Protein AF-A0A7S0FRD2-F1 (afdb_monomer_lite)

pLDDT: mean 72.18, std 18.88, range [29.67, 96.94]

Secondary structure (DSSP, 8-state):
-HHHHHHHHHHHHHHHHHHHHHHHHHHH--SS--TTHHHHHHHHHHHHHHHHHHHHHHHHHHHHHHHTT--SS--------TT-TT-TTS----THHHHHHHHHHHHHHHHHHGGGGHHHIIIIIHHHHHHHHHHHHHHHHHHHHHHHHHTS-----S-S-HHHHHHHHHHSSSSSHHHHHHHHHHHHHHHHHHHHHHHSHHHHHHTGGGHHHHHHHHGGGGGS-SHHHHHHHHHHHHHHHH-HHHHHHHHHHHTT---------------------------------HHHHHHHHHHHHHHHHHHHHHHHHHH-

InterPro domains:
  IPR052587 TELO2-interacting protein 1 homolog [PTHR18460] (39-249)

Organism: NCBI:txid265543

Sequence (316 aa):
VERETCKCIPSALRLLSLAEEAQKISEEGEGDQAPGVVGNALLMSISDMWPSIHQRLKMISQQFRAKDNEPTIGPTILILSASQLHNRNTAPFSDKVFIAELFELIGCVCELSGDFMTSRFEHDVWPMFAELIGHEVMLRERQRKGHAAGNQKPNLPKNMSATRKAIASTVVRSHSTLSDDRNQMALLTMLACISRCLQSRVLGVGLLGLVSSIGTLVLPLLADDGKVGDAAEEVVKSLLALDSDALWRPLMTLGGGHVNPRPYKSMSIISRNGSDGCPLDTIVTEETDERVNRSLTRRALGLMHFAGSLIEQVIV

Radius of gyration: 24.63 Å; chains: 1; bounding box: 66×56×65 Å

Structure (mmCIF, N/CA/C/O backbone):
data_AF-A0A7S0FRD2-F1
#
_entry.id   AF-A0A7S0FRD2-F1
#
loop_
_atom_site.group_PDB
_atom_site.id
_atom_site.type_symbol
_atom_site.label_atom_id
_atom_site.label_alt_id
_atom_site.label_comp_id
_atom_site.label_asym_id
_atom_site.label_entity_id
_atom_site.label_seq_id
_atom_site.pdbx_PDB_ins_code
_atom_site.Cartn_x
_atom_site.Cartn_y
_atom_site.Cartn_z
_atom_site.occupancy
_atom_site.B_iso_or_equiv
_atom_site.auth_seq_id
_atom_site.auth_comp_id
_atom_site.auth_asym_id
_atom_site.auth_atom_id
_atom_site.pdbx_PDB_model_num
ATOM 1 N N . VAL A 1 1 ? 16.025 9.133 21.565 1.00 44.78 1 VAL A N 1
ATOM 2 C CA . VAL A 1 1 ? 14.862 9.115 20.648 1.00 44.78 1 VAL A CA 1
ATOM 3 C C . VAL A 1 1 ? 14.563 10.516 20.109 1.00 44.78 1 VAL A C 1
ATOM 5 O O . VAL A 1 1 ? 14.836 10.735 18.942 1.00 44.78 1 VAL A O 1
ATOM 8 N N . GLU A 1 2 ? 14.174 11.510 20.923 1.00 36.91 2 GLU A N 1
ATOM 9 C CA . GLU A 1 2 ? 13.807 12.871 20.445 1.00 36.91 2 GLU A CA 1
ATOM 10 C C . GLU A 1 2 ? 14.839 13.601 19.557 1.00 36.91 2 GLU A C 1
ATOM 12 O O . GLU A 1 2 ? 14.469 14.212 18.555 1.00 36.91 2 GLU A O 1
ATOM 17 N N . ARG A 1 3 ? 16.143 13.529 19.871 1.00 41.38 3 ARG A N 1
ATOM 18 C CA . ARG A 1 3 ? 17.195 14.184 19.059 1.00 41.38 3 ARG A CA 1
ATOM 19 C C . ARG A 1 3 ? 17.434 13.533 17.697 1.00 41.38 3 ARG A C 1
ATOM 21 O O . ARG A 1 3 ? 17.923 14.194 16.786 1.00 41.38 3 ARG A O 1
ATOM 28 N N . GLU A 1 4 ? 17.110 12.255 17.552 1.00 47.00 4 GLU A N 1
ATOM 29 C CA . GLU A 1 4 ? 17.195 11.556 16.267 1.00 47.00 4 GLU A CA 1
ATOM 30 C C . GLU A 1 4 ? 15.929 11.799 15.442 1.00 47.00 4 GLU A C 1
ATOM 32 O O . GLU A 1 4 ? 15.997 11.827 14.211 1.00 47.00 4 GLU A O 1
ATOM 37 N N . THR A 1 5 ? 14.798 12.093 16.106 1.00 47.38 5 THR A N 1
ATOM 38 C CA . THR A 1 5 ? 13.519 12.376 15.451 1.00 47.38 5 THR A CA 1
ATOM 39 C C . THR A 1 5 ? 13.600 13.593 14.513 1.00 47.38 5 THR A C 1
ATOM 41 O O . THR A 1 5 ? 13.145 13.537 13.368 1.00 47.38 5 THR A O 1
ATOM 44 N N . CYS A 1 6 ? 14.285 14.653 14.953 1.00 50.81 6 CYS A N 1
ATOM 45 C CA . CYS A 1 6 ? 14.493 15.876 14.173 1.00 50.81 6 CYS A CA 1
ATOM 46 C C . CYS A 1 6 ? 15.476 15.742 13.002 1.00 50.81 6 CYS A C 1
ATOM 48 O O . CYS A 1 6 ? 15.481 16.617 12.147 1.00 50.81 6 CYS A O 1
ATOM 50 N N . LYS A 1 7 ? 16.306 14.692 12.923 1.00 55.16 7 LYS A N 1
ATOM 51 C CA . LYS A 1 7 ? 17.289 14.563 11.828 1.00 55.16 7 LYS A CA 1
ATOM 52 C C . LYS A 1 7 ? 16.681 14.018 10.536 1.00 55.16 7 LYS A C 1
ATOM 54 O O . LYS A 1 7 ? 17.123 14.390 9.452 1.00 55.16 7 LYS A O 1
ATOM 59 N N . CYS A 1 8 ? 15.651 13.177 10.627 1.00 56.62 8 CYS A N 1
ATOM 60 C CA . CYS A 1 8 ? 15.042 12.597 9.428 1.00 56.62 8 CYS A CA 1
ATOM 61 C C . CYS A 1 8 ? 14.154 13.585 8.668 1.00 56.62 8 CYS A C 1
ATOM 63 O O . CYS A 1 8 ? 14.046 13.432 7.465 1.00 56.62 8 CYS A O 1
ATOM 65 N N . ILE A 1 9 ? 13.569 14.603 9.314 1.00 60.75 9 ILE A N 1
ATOM 66 C CA . ILE A 1 9 ? 12.702 15.575 8.618 1.00 60.75 9 ILE A CA 1
ATOM 67 C C . ILE A 1 9 ? 13.506 16.428 7.617 1.00 60.75 9 ILE A C 1
ATOM 69 O O . ILE A 1 9 ? 13.154 16.423 6.442 1.00 60.75 9 ILE A O 1
ATOM 73 N N . PRO A 1 10 ? 14.626 17.083 7.991 1.00 65.56 10 PRO A N 1
ATOM 74 C CA . PRO A 1 10 ? 15.475 17.782 7.025 1.00 65.56 10 PRO A CA 1
ATOM 75 C C . PRO A 1 10 ? 16.028 16.856 5.943 1.00 65.56 10 PRO A C 1
ATOM 77 O O . PRO A 1 10 ? 16.169 17.263 4.797 1.00 65.56 10 PRO A O 1
ATOM 80 N N . SER A 1 11 ? 16.326 15.605 6.298 1.00 65.44 11 SER A N 1
ATOM 81 C CA . SER A 1 11 ? 16.875 14.633 5.352 1.00 65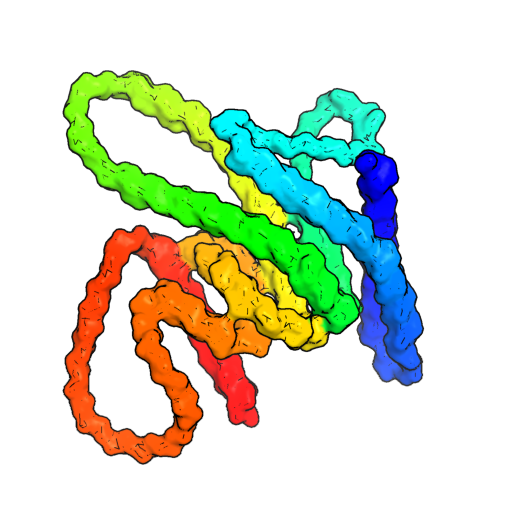.44 11 SER A CA 1
ATOM 82 C C . SER A 1 11 ? 15.809 14.151 4.352 1.00 65.44 11 SER A C 1
ATOM 84 O O . SER A 1 11 ? 16.091 14.045 3.165 1.00 65.44 11 SER A O 1
ATOM 86 N N . ALA A 1 12 ? 14.561 13.980 4.795 1.00 66.81 12 ALA A N 1
ATOM 87 C CA . ALA A 1 12 ? 13.403 13.695 3.949 1.00 66.81 12 ALA A CA 1
ATOM 88 C C . ALA A 1 12 ? 13.046 14.879 3.040 1.00 66.81 12 ALA A C 1
ATOM 90 O O . ALA A 1 12 ? 12.832 14.689 1.851 1.00 66.81 12 ALA A O 1
ATOM 91 N N . LEU A 1 13 ? 13.053 16.109 3.563 1.00 69.25 13 LEU A N 1
ATOM 92 C CA . LEU A 1 13 ? 12.863 17.315 2.750 1.00 69.25 13 LEU A CA 1
ATOM 93 C C . LEU A 1 13 ? 13.977 17.469 1.708 1.00 69.25 13 LEU A C 1
ATOM 95 O O . LEU A 1 13 ? 13.712 17.845 0.571 1.00 69.25 13 LEU A O 1
ATOM 99 N N . ARG A 1 14 ? 15.218 17.121 2.067 1.00 75.06 14 ARG A N 1
ATOM 100 C CA . ARG A 1 14 ? 16.336 17.079 1.122 1.00 75.06 14 ARG A CA 1
ATOM 101 C C . ARG A 1 14 ? 16.142 15.998 0.058 1.00 75.06 14 ARG A C 1
ATOM 103 O O . ARG A 1 14 ? 16.430 16.271 -1.099 1.00 75.06 14 ARG A O 1
ATOM 110 N N . LEU A 1 15 ? 15.635 14.814 0.416 1.00 72.75 15 LEU A N 1
ATOM 111 C CA . LEU A 1 15 ? 15.267 13.784 -0.564 1.00 72.75 15 LEU A CA 1
ATOM 112 C C . LEU A 1 15 ? 14.196 14.273 -1.523 1.00 72.75 15 LEU A C 1
ATOM 114 O O . LEU A 1 15 ? 14.364 14.101 -2.718 1.00 72.75 15 LEU A O 1
ATOM 118 N N . LEU A 1 16 ? 13.133 14.893 -1.013 1.00 70.25 16 LEU A N 1
ATOM 119 C CA . LEU A 1 16 ? 12.054 15.427 -1.842 1.00 70.25 16 LEU A CA 1
ATOM 120 C C . LEU A 1 16 ? 12.559 16.531 -2.778 1.00 70.25 16 LEU A C 1
ATOM 122 O O . LEU A 1 16 ? 12.202 16.544 -3.947 1.00 70.25 16 LEU A O 1
ATOM 126 N N . SER A 1 17 ? 13.452 17.401 -2.304 1.00 77.00 17 SER A N 1
ATOM 127 C CA . SER A 1 17 ? 14.084 18.415 -3.153 1.00 77.00 17 SER A CA 1
ATOM 128 C C . SER A 1 17 ? 14.968 17.792 -4.239 1.00 77.00 17 SER A C 1
ATOM 130 O O . SER A 1 17 ? 14.896 18.212 -5.388 1.00 77.00 17 SER A O 1
ATOM 132 N N . LEU A 1 18 ? 15.791 16.793 -3.895 1.00 75.19 18 LEU A N 1
ATOM 133 C CA . LEU A 1 18 ? 16.647 16.091 -4.862 1.00 75.19 18 LEU A CA 1
ATOM 134 C C . LEU A 1 18 ? 15.825 15.272 -5.863 1.00 75.19 18 LEU A C 1
ATOM 136 O O . LEU A 1 18 ? 16.201 15.158 -7.023 1.00 75.19 18 LEU A O 1
ATOM 140 N N . ALA A 1 19 ? 14.710 14.707 -5.409 1.00 69.62 19 ALA A N 1
ATOM 141 C CA . ALA A 1 19 ? 13.749 13.992 -6.227 1.00 69.62 19 ALA A CA 1
ATOM 142 C C . ALA A 1 19 ? 13.094 14.897 -7.265 1.00 69.62 19 ALA A C 1
ATOM 144 O O . ALA A 1 19 ? 13.058 14.556 -8.442 1.00 69.62 19 ALA A O 1
ATOM 145 N N . GLU A 1 20 ? 12.602 16.055 -6.824 1.00 75.19 20 GLU A N 1
ATOM 146 C CA . GLU A 1 20 ? 11.969 17.043 -7.692 1.00 75.19 20 GLU A CA 1
ATOM 147 C C . GLU A 1 20 ? 12.963 17.566 -8.738 1.00 75.19 20 GLU A C 1
ATOM 149 O O . GLU A 1 20 ? 12.620 17.740 -9.904 1.00 75.19 20 GLU A O 1
ATOM 154 N N . GLU A 1 21 ? 14.220 17.768 -8.341 1.00 79.44 21 GLU A N 1
ATOM 155 C CA . GLU A 1 21 ? 15.288 18.177 -9.252 1.00 79.44 21 GLU A CA 1
ATOM 156 C C . GLU A 1 21 ? 15.653 17.067 -10.250 1.00 79.44 21 GLU A C 1
ATOM 158 O O . GLU A 1 21 ? 15.763 17.331 -11.446 1.00 79.44 21 GLU A O 1
ATOM 163 N N . ALA A 1 22 ? 15.751 15.811 -9.800 1.00 72.62 22 ALA A N 1
ATOM 164 C CA . ALA A 1 22 ? 15.970 14.663 -10.680 1.00 72.62 22 ALA A CA 1
ATOM 165 C C . ALA A 1 22 ? 14.821 14.472 -11.685 1.00 72.62 22 ALA A C 1
ATOM 167 O O . ALA A 1 22 ? 15.071 14.174 -12.853 1.00 72.62 22 ALA A O 1
ATOM 168 N N . GLN A 1 23 ? 13.575 14.687 -11.252 1.00 71.81 23 GLN A N 1
ATOM 169 C CA . GLN A 1 23 ? 12.402 14.610 -12.117 1.00 71.81 23 GLN A CA 1
ATOM 170 C C . GLN A 1 23 ? 12.420 15.707 -13.189 1.00 71.81 23 GLN A C 1
ATOM 172 O O . GLN A 1 23 ? 12.253 15.397 -14.365 1.00 71.81 23 GLN A O 1
ATOM 177 N N . LYS A 1 24 ? 12.708 16.963 -12.818 1.00 80.62 24 LYS A N 1
ATOM 178 C CA . LYS A 1 24 ? 12.834 18.073 -13.783 1.00 80.62 24 LYS A CA 1
ATOM 179 C C . LYS A 1 24 ? 13.894 17.790 -14.844 1.00 80.62 24 LYS A C 1
ATOM 181 O O . LYS A 1 24 ? 13.649 17.987 -16.028 1.00 80.62 24 LYS A O 1
ATOM 186 N N . ILE A 1 25 ? 15.045 17.255 -14.434 1.00 76.69 25 ILE A N 1
ATOM 187 C CA . ILE A 1 25 ? 16.125 16.886 -15.360 1.00 76.69 25 ILE A CA 1
ATOM 188 C C . ILE A 1 25 ? 15.685 15.763 -16.312 1.00 76.69 25 ILE A C 1
ATOM 190 O O . ILE A 1 25 ? 16.044 15.787 -17.488 1.00 76.69 25 ILE A O 1
ATOM 194 N N . SER A 1 26 ? 14.889 14.803 -15.830 1.00 72.56 26 SER A N 1
ATOM 195 C CA . SER A 1 26 ? 14.336 13.734 -16.669 1.00 72.56 26 SER A CA 1
ATOM 196 C C . SER A 1 26 ? 13.308 14.237 -17.689 1.00 72.56 26 SER A C 1
ATOM 198 O O . SER A 1 26 ? 13.184 13.627 -18.747 1.00 72.56 26 SER A O 1
ATOM 200 N N . GLU A 1 27 ? 12.559 15.297 -17.380 1.00 79.25 27 GLU A N 1
ATOM 201 C CA . GLU A 1 27 ? 11.537 15.869 -18.270 1.00 79.25 27 GLU A CA 1
ATOM 202 C C . GLU A 1 27 ? 12.135 16.845 -19.300 1.00 79.25 27 GLU A C 1
ATOM 204 O O . GLU A 1 27 ? 11.670 16.907 -20.436 1.00 79.25 27 GLU A O 1
ATOM 209 N N . GLU A 1 28 ? 13.187 17.585 -18.935 1.00 80.38 28 GLU A N 1
ATOM 210 C CA . GLU A 1 28 ? 13.830 18.585 -19.805 1.00 80.38 28 GLU A CA 1
ATOM 211 C C . GLU A 1 28 ? 14.944 18.002 -20.700 1.00 80.38 28 GLU A C 1
ATOM 213 O O . GLU A 1 28 ? 15.384 18.643 -21.657 1.00 80.38 28 GLU A O 1
ATOM 218 N N . GLY A 1 29 ? 15.421 16.791 -20.401 1.00 59.44 29 GLY A N 1
ATOM 219 C CA . GLY A 1 29 ? 16.633 16.212 -20.977 1.00 59.44 29 GLY A CA 1
ATOM 220 C C . GLY A 1 29 ? 16.411 15.115 -22.018 1.00 59.44 29 GLY A C 1
ATOM 221 O O . GLY A 1 29 ? 16.881 14.001 -21.820 1.00 59.44 29 GLY A O 1
ATOM 222 N N . GLU A 1 30 ? 15.811 15.420 -23.171 1.00 58.06 30 GLU A N 1
ATOM 223 C CA . GLU A 1 30 ? 15.878 14.543 -24.364 1.00 58.06 30 GLU A CA 1
ATOM 224 C C . GLU A 1 30 ? 17.179 14.766 -25.180 1.00 58.06 30 GLU A C 1
ATOM 226 O O . GLU A 1 30 ? 17.262 14.466 -26.369 1.00 58.06 30 GLU A O 1
ATOM 231 N N . GLY A 1 31 ? 18.213 15.343 -24.553 1.00 62.94 31 GLY A N 1
ATOM 232 C CA . GLY A 1 31 ? 19.476 15.703 -25.195 1.00 62.94 31 GLY A CA 1
ATOM 233 C C . GLY A 1 31 ? 20.682 15.087 -24.498 1.00 62.94 31 GLY A C 1
ATOM 234 O O . GLY A 1 31 ? 21.143 15.661 -23.521 1.00 62.94 31 GLY A O 1
ATOM 235 N N . ASP A 1 32 ? 21.165 13.953 -25.025 1.00 68.19 32 ASP A N 1
ATOM 236 C CA . ASP A 1 32 ? 22.499 13.298 -24.969 1.00 68.19 32 ASP A CA 1
ATOM 237 C C . ASP A 1 32 ? 23.384 13.363 -23.693 1.00 68.19 32 ASP A C 1
ATOM 239 O O . ASP A 1 32 ? 24.501 12.839 -23.678 1.00 68.19 32 ASP A O 1
ATOM 243 N N . GLN A 1 33 ? 22.937 13.967 -22.592 1.00 58.44 33 GLN A N 1
ATOM 244 C CA . GLN A 1 33 ? 23.651 13.970 -21.322 1.00 58.44 33 GLN A CA 1
ATOM 245 C C . GLN A 1 33 ? 23.430 12.638 -20.615 1.00 58.44 33 GLN A C 1
ATOM 247 O O . GLN A 1 33 ? 22.303 12.188 -20.432 1.00 58.44 33 GLN A O 1
ATOM 252 N N . ALA A 1 34 ? 24.537 12.013 -20.208 1.00 57.25 34 ALA A N 1
ATOM 253 C CA . ALA A 1 34 ? 24.547 10.702 -19.579 1.00 57.25 34 ALA A CA 1
ATOM 254 C C . ALA A 1 34 ? 23.609 10.668 -18.346 1.00 57.25 34 ALA A C 1
ATOM 256 O O . ALA A 1 34 ? 23.930 11.293 -17.329 1.00 57.25 34 ALA A O 1
ATOM 257 N N . PRO A 1 35 ? 22.503 9.899 -18.376 1.00 58.12 35 PRO A N 1
ATOM 258 C CA . PRO A 1 35 ? 21.445 9.913 -17.353 1.00 58.12 35 PRO A CA 1
ATOM 259 C C . PRO A 1 35 ? 21.859 9.373 -15.964 1.00 58.12 35 PRO A C 1
ATOM 261 O O . PRO A 1 35 ? 21.024 9.193 -15.085 1.00 58.12 35 PRO A O 1
ATOM 264 N N . GLY A 1 36 ? 23.147 9.102 -15.723 1.00 63.69 36 GLY A N 1
ATOM 265 C CA . GLY A 1 36 ? 23.614 8.372 -14.539 1.00 63.69 36 GLY A CA 1
ATOM 266 C C . GLY A 1 36 ? 24.036 9.214 -13.329 1.00 63.69 36 GLY A C 1
ATOM 267 O O . GLY A 1 36 ? 24.046 8.700 -12.213 1.00 63.69 36 GLY A O 1
ATOM 268 N N . VAL A 1 37 ? 24.419 10.487 -13.494 1.00 66.69 37 VAL A N 1
ATOM 269 C CA . VAL A 1 37 ? 25.117 11.214 -12.407 1.00 66.69 37 VAL A CA 1
ATOM 270 C C . VAL A 1 37 ? 24.169 11.640 -11.281 1.00 66.69 37 VAL A C 1
ATOM 272 O O . VAL A 1 37 ? 24.476 11.426 -10.107 1.00 66.69 37 VAL A O 1
ATOM 275 N N . VAL A 1 38 ? 23.006 12.203 -11.622 1.00 65.81 38 VAL A N 1
ATOM 276 C CA . VAL A 1 38 ? 22.026 12.691 -10.631 1.00 65.81 38 VAL A CA 1
ATOM 277 C C . VAL A 1 38 ? 21.350 11.527 -9.905 1.00 65.81 38 VAL A C 1
ATOM 279 O O . VAL A 1 38 ? 21.225 11.560 -8.679 1.00 65.81 38 VAL A O 1
ATOM 282 N N . GLY A 1 39 ? 21.019 10.455 -10.634 1.00 75.31 39 GLY A N 1
ATOM 283 C CA . GLY A 1 39 ? 20.474 9.227 -10.051 1.00 75.31 39 GLY A CA 1
ATOM 284 C C . GLY A 1 39 ? 21.391 8.650 -8.972 1.00 75.31 39 GLY A C 1
ATOM 285 O O . GLY A 1 39 ? 20.944 8.372 -7.863 1.00 75.31 39 GLY A O 1
ATOM 286 N N . ASN A 1 40 ? 22.700 8.582 -9.227 1.00 78.88 40 ASN A N 1
ATOM 287 C CA . ASN A 1 40 ? 23.656 8.048 -8.255 1.00 78.88 40 ASN A CA 1
ATOM 288 C C . ASN A 1 40 ? 23.712 8.860 -6.949 1.00 78.88 40 ASN A C 1
ATOM 290 O O . ASN A 1 40 ? 23.763 8.272 -5.870 1.00 78.88 40 ASN A O 1
ATOM 294 N N . ALA A 1 41 ? 23.670 10.195 -7.008 1.00 80.38 41 ALA A N 1
ATOM 295 C CA . ALA A 1 41 ? 23.695 11.028 -5.801 1.00 80.38 41 ALA A CA 1
ATOM 296 C C . ALA A 1 41 ? 22.425 10.861 -4.944 1.00 80.38 41 ALA A C 1
ATOM 298 O O . ALA A 1 41 ? 22.502 10.818 -3.708 1.00 80.38 41 ALA A O 1
ATOM 299 N N . LEU A 1 42 ? 21.264 10.726 -5.597 1.00 80.56 42 LEU A N 1
ATOM 300 C CA . LEU A 1 42 ? 19.995 10.446 -4.931 1.00 80.56 42 LEU A CA 1
ATOM 301 C C . LEU A 1 42 ? 20.021 9.062 -4.270 1.00 80.56 42 LEU A C 1
ATOM 303 O O . LEU A 1 42 ? 19.744 8.957 -3.076 1.00 80.56 42 LEU A O 1
ATOM 307 N N . LEU A 1 43 ? 20.433 8.022 -5.001 1.00 83.75 43 LEU A N 1
ATOM 308 C CA . LEU A 1 43 ? 20.520 6.653 -4.483 1.00 83.75 43 LEU A CA 1
ATOM 309 C C . LEU A 1 43 ? 21.475 6.540 -3.288 1.00 83.75 43 LEU A C 1
ATOM 311 O O . LEU A 1 43 ? 21.140 5.891 -2.297 1.00 83.75 43 LEU A O 1
ATOM 315 N N . MET A 1 44 ? 22.626 7.218 -3.333 1.00 85.19 44 MET A N 1
ATOM 316 C CA . MET A 1 44 ? 23.556 7.278 -2.199 1.00 85.19 44 MET A CA 1
ATOM 317 C C . MET A 1 44 ? 22.909 7.938 -0.979 1.00 85.19 44 MET A C 1
ATOM 319 O O . MET A 1 44 ? 22.966 7.393 0.122 1.00 85.19 44 MET A O 1
ATOM 323 N N . SER A 1 45 ? 22.211 9.059 -1.180 1.00 84.81 45 SER A N 1
ATOM 324 C CA . SER A 1 45 ? 21.497 9.740 -0.095 1.00 84.81 45 SER A CA 1
ATOM 325 C C . SER A 1 45 ? 20.426 8.832 0.521 1.00 84.81 45 SER A C 1
ATOM 327 O O . SER A 1 45 ? 20.346 8.702 1.743 1.00 84.81 45 SER A O 1
ATOM 329 N N . ILE A 1 46 ? 19.624 8.162 -0.312 1.00 83.25 46 ILE A N 1
ATOM 330 C CA . ILE A 1 46 ? 18.595 7.212 0.137 1.00 83.25 46 ILE A CA 1
ATOM 331 C C . ILE A 1 46 ? 19.238 6.070 0.923 1.00 83.25 46 ILE A C 1
ATOM 333 O O . ILE A 1 46 ? 18.762 5.743 2.010 1.00 83.25 46 ILE A O 1
ATOM 337 N N . SER A 1 47 ? 20.340 5.510 0.419 1.00 86.94 47 SER A N 1
ATOM 338 C CA . SER A 1 47 ? 21.096 4.453 1.093 1.00 86.94 47 SER A CA 1
ATOM 339 C C . SER A 1 47 ? 21.539 4.864 2.498 1.00 86.94 47 SER A C 1
ATOM 341 O O . SER A 1 47 ? 21.365 4.090 3.439 1.00 86.94 47 SER A O 1
ATOM 343 N N . ASP A 1 48 ? 22.056 6.083 2.657 1.00 86.69 48 ASP A N 1
ATOM 344 C CA . ASP A 1 48 ? 22.540 6.597 3.942 1.00 86.69 48 ASP A CA 1
ATOM 345 C C . ASP A 1 48 ? 21.398 6.842 4.943 1.00 86.69 48 ASP A C 1
ATOM 347 O O . ASP A 1 48 ? 21.550 6.639 6.151 1.00 86.69 48 ASP A O 1
ATOM 351 N N . MET A 1 49 ? 20.226 7.260 4.457 1.00 84.44 49 MET A N 1
ATOM 352 C CA . MET A 1 49 ? 19.053 7.524 5.298 1.00 84.44 49 MET A CA 1
ATOM 353 C C . MET A 1 49 ? 18.258 6.274 5.663 1.00 84.44 49 MET A C 1
ATOM 355 O O . MET A 1 49 ? 17.612 6.245 6.718 1.00 84.44 49 MET A O 1
ATOM 359 N N . TRP A 1 50 ? 18.286 5.254 4.808 1.00 87.19 50 TRP A N 1
ATOM 360 C CA . TRP A 1 50 ? 17.426 4.083 4.921 1.00 87.19 50 TRP A CA 1
ATOM 361 C C . TRP A 1 50 ? 17.486 3.382 6.287 1.00 87.19 50 TRP A C 1
ATOM 363 O O . TRP A 1 50 ? 16.419 3.128 6.850 1.00 87.19 50 TRP A O 1
ATOM 373 N N . PRO A 1 51 ? 18.662 3.147 6.909 1.00 87.62 51 PRO A N 1
ATOM 374 C CA . PRO A 1 51 ? 18.728 2.512 8.226 1.00 87.62 51 PRO A CA 1
ATOM 375 C C . PRO A 1 51 ? 17.931 3.264 9.301 1.00 87.62 51 PRO A C 1
ATOM 377 O O . PRO A 1 51 ? 17.280 2.642 10.140 1.00 87.62 51 PRO A O 1
ATOM 380 N N . SER A 1 52 ? 17.925 4.601 9.250 1.00 82.62 52 SER A N 1
ATOM 381 C CA . SER A 1 52 ? 17.162 5.430 10.193 1.00 82.62 52 SER A CA 1
ATOM 382 C C . SER A 1 52 ? 15.654 5.335 9.949 1.00 82.62 52 SER A C 1
ATOM 384 O O . SER A 1 52 ? 14.873 5.299 10.903 1.00 82.62 52 SER A O 1
ATOM 386 N N . ILE A 1 53 ? 15.237 5.283 8.679 1.00 82.44 53 ILE A N 1
ATOM 387 C CA . ILE A 1 53 ? 13.835 5.089 8.281 1.00 82.44 53 ILE A CA 1
ATOM 388 C C . ILE A 1 53 ? 13.356 3.709 8.744 1.00 82.44 53 ILE A C 1
ATOM 390 O O . ILE A 1 53 ? 12.363 3.614 9.467 1.00 82.44 53 ILE A O 1
ATOM 394 N N . HIS A 1 54 ? 14.104 2.655 8.415 1.00 84.62 54 HIS A N 1
ATOM 395 C CA . HIS A 1 54 ? 13.790 1.282 8.800 1.00 84.62 54 HIS A CA 1
ATOM 396 C C . HIS A 1 54 ? 13.710 1.129 10.327 1.00 84.62 54 HIS A C 1
ATOM 398 O O . HIS A 1 54 ? 12.717 0.615 10.844 1.00 84.62 54 HIS A O 1
ATOM 404 N N . GLN A 1 55 ? 14.683 1.649 11.083 1.00 84.62 55 GLN A N 1
ATOM 405 C CA . GLN A 1 55 ? 14.646 1.586 12.547 1.00 84.62 55 GLN A CA 1
ATOM 406 C C . GLN A 1 55 ? 13.375 2.226 13.122 1.00 84.62 55 GLN A C 1
ATOM 408 O O . GLN A 1 55 ? 12.781 1.687 14.058 1.00 84.62 55 GLN A O 1
ATOM 413 N N . ARG A 1 56 ? 12.923 3.355 12.564 1.00 81.06 56 ARG A N 1
ATOM 414 C CA . ARG A 1 56 ? 11.676 3.993 13.003 1.00 81.06 56 ARG A CA 1
ATOM 415 C C . ARG A 1 56 ? 10.453 3.173 12.679 1.00 81.06 56 ARG A C 1
ATOM 417 O O . ARG A 1 56 ? 9.603 3.023 13.552 1.00 81.06 56 ARG A O 1
ATOM 424 N N . LEU A 1 57 ? 10.364 2.648 11.465 1.00 81.12 57 LEU A N 1
ATOM 425 C CA . LEU A 1 57 ? 9.238 1.807 11.103 1.00 81.12 57 LEU A CA 1
ATOM 426 C C . LEU A 1 57 ? 9.151 0.583 12.030 1.00 81.12 57 LEU A C 1
ATOM 428 O O . LEU A 1 57 ? 8.074 0.262 12.529 1.00 81.12 57 LEU A O 1
ATOM 432 N N . LYS A 1 58 ? 10.298 -0.022 12.364 1.00 83.75 58 LYS A N 1
ATOM 433 C CA . LYS A 1 58 ? 10.379 -1.133 13.317 1.00 83.75 58 LYS A CA 1
ATOM 434 C C . LYS A 1 58 ? 9.900 -0.734 14.713 1.00 83.75 58 LYS A C 1
ATOM 436 O O . LYS A 1 58 ? 9.149 -1.483 15.331 1.00 83.75 58 LYS A O 1
ATOM 441 N N . MET A 1 59 ? 10.295 0.443 15.209 1.00 82.38 59 MET A N 1
ATOM 442 C CA . MET A 1 59 ? 9.790 0.962 16.488 1.00 82.38 59 MET A CA 1
ATOM 443 C C . MET A 1 59 ? 8.273 1.174 16.456 1.00 82.38 59 MET A C 1
ATOM 445 O O . MET A 1 59 ? 7.597 0.815 17.415 1.00 82.38 59 MET A O 1
ATOM 449 N N . ILE A 1 60 ? 7.735 1.718 15.361 1.00 79.56 60 ILE A N 1
ATOM 450 C CA . ILE A 1 60 ? 6.293 1.935 15.195 1.00 79.56 60 ILE A CA 1
ATOM 451 C C . ILE A 1 60 ? 5.558 0.590 15.220 1.00 79.56 60 ILE A C 1
ATOM 453 O O . ILE A 1 60 ? 4.657 0.414 16.034 1.00 79.56 60 ILE A O 1
ATOM 457 N N . SER A 1 61 ? 5.980 -0.390 14.414 1.00 78.94 61 SER A N 1
ATOM 458 C CA . SER A 1 61 ? 5.399 -1.744 14.415 1.00 78.94 61 SER A CA 1
ATOM 459 C C . SER A 1 61 ? 5.427 -2.377 15.817 1.00 78.94 61 SER A C 1
ATOM 461 O O . SER A 1 61 ? 4.407 -2.866 16.303 1.00 78.94 61 SER A O 1
ATOM 463 N N . GLN A 1 62 ? 6.546 -2.280 16.544 1.00 82.06 62 GLN A N 1
ATOM 464 C CA . GLN A 1 62 ? 6.647 -2.799 17.915 1.00 82.06 62 GLN A CA 1
ATOM 465 C C . GLN A 1 62 ? 5.690 -2.111 18.897 1.00 82.06 62 GLN A C 1
ATOM 467 O O . GLN A 1 62 ? 5.122 -2.777 19.764 1.00 82.06 62 GLN A O 1
ATOM 472 N N . GLN A 1 63 ? 5.493 -0.797 18.766 1.00 78.38 63 GLN A N 1
ATOM 473 C CA . GLN A 1 63 ? 4.537 -0.051 19.587 1.00 78.38 63 GLN A CA 1
ATOM 474 C C . GLN A 1 63 ? 3.091 -0.479 19.320 1.00 78.38 63 GLN A C 1
ATOM 476 O O . GLN A 1 63 ? 2.295 -0.515 20.258 1.00 78.38 63 GLN A O 1
ATOM 481 N N . PHE A 1 64 ? 2.758 -0.841 18.078 1.00 70.31 64 PHE A N 1
ATOM 482 C CA . PHE A 1 64 ? 1.462 -1.441 17.755 1.00 70.31 64 PHE A CA 1
ATOM 483 C C . PHE A 1 64 ? 1.304 -2.816 18.423 1.00 70.31 64 PHE A C 1
ATOM 485 O O . PHE A 1 64 ? 0.318 -3.028 19.127 1.00 70.31 64 PHE A O 1
ATOM 492 N N . ARG A 1 65 ? 2.305 -3.707 18.323 1.00 71.81 65 ARG A N 1
ATOM 493 C CA . ARG A 1 65 ? 2.259 -5.050 18.946 1.00 71.81 65 ARG A CA 1
ATOM 494 C C . ARG A 1 65 ? 2.133 -5.033 20.461 1.00 71.81 65 ARG A C 1
ATOM 496 O O . ARG A 1 65 ? 1.387 -5.824 21.029 1.00 71.81 65 ARG A O 1
ATOM 503 N N . ALA A 1 66 ? 2.898 -4.173 21.132 1.00 74.62 66 ALA A N 1
ATOM 504 C CA . ALA A 1 66 ? 2.934 -4.133 22.595 1.00 74.62 66 ALA A CA 1
ATOM 505 C C . ALA A 1 66 ? 1.557 -3.821 23.204 1.00 74.62 66 ALA A C 1
ATOM 507 O O . ALA A 1 66 ? 1.277 -4.184 24.343 1.00 74.62 66 ALA A O 1
ATOM 508 N N . LYS A 1 67 ? 0.697 -3.171 22.423 1.00 64.12 67 LYS A N 1
ATOM 509 C CA . LYS A 1 67 ? -0.567 -2.604 22.863 1.00 64.12 67 LYS A CA 1
ATOM 510 C C . LYS A 1 67 ? -1.746 -3.564 22.804 1.00 64.12 67 LYS A C 1
ATOM 512 O O . LYS A 1 67 ? -2.645 -3.457 23.630 1.00 64.12 67 LYS A O 1
ATOM 517 N N . ASP A 1 68 ? -1.719 -4.523 21.884 1.00 62.50 68 ASP A N 1
ATOM 518 C CA . ASP A 1 68 ? -2.752 -5.563 21.794 1.00 62.50 68 ASP A CA 1
ATOM 519 C C . ASP A 1 68 ? -2.768 -6.489 23.023 1.00 62.50 68 ASP A C 1
ATOM 521 O O . ASP A 1 68 ? -3.765 -7.162 23.282 1.00 62.50 68 ASP A O 1
ATOM 525 N N . ASN A 1 69 ? -1.683 -6.502 23.803 1.00 64.31 69 ASN A N 1
ATOM 526 C CA . ASN A 1 69 ? -1.551 -7.327 25.000 1.00 64.31 69 ASN A CA 1
ATOM 527 C C . ASN A 1 69 ? -2.064 -6.652 26.284 1.00 64.31 69 ASN A C 1
ATOM 529 O O . ASN A 1 69 ? -2.113 -7.319 27.317 1.00 64.31 69 ASN A O 1
ATOM 533 N N . GLU A 1 70 ? -2.448 -5.367 26.255 1.00 60.16 70 GLU A N 1
ATOM 534 C CA . GLU A 1 70 ? -2.996 -4.681 27.431 1.00 60.16 70 GLU A CA 1
ATOM 535 C C . GLU A 1 70 ? -4.538 -4.652 27.386 1.00 60.16 70 GLU A C 1
ATOM 537 O O . GLU A 1 70 ? -5.129 -3.962 26.553 1.00 60.16 70 GLU A O 1
ATOM 542 N N . PRO A 1 71 ? -5.238 -5.379 28.280 1.00 52.69 71 PRO A N 1
ATOM 543 C CA . PRO A 1 71 ? -6.688 -5.561 28.194 1.00 52.69 71 PRO A CA 1
ATOM 544 C C . PRO A 1 71 ? -7.522 -4.354 28.659 1.00 52.69 71 PRO A C 1
ATOM 546 O O . PRO A 1 71 ? -8.738 -4.481 28.811 1.00 52.69 71 PRO A O 1
ATOM 549 N N . THR A 1 72 ? -6.935 -3.176 28.896 1.00 47.91 72 THR A N 1
ATOM 550 C CA . THR A 1 72 ? -7.667 -2.097 29.572 1.00 47.91 72 THR A CA 1
ATOM 551 C C . THR A 1 72 ? -7.264 -0.711 29.086 1.00 47.91 72 THR A C 1
ATOM 553 O O . THR A 1 72 ? -6.161 -0.250 29.334 1.00 47.91 72 THR A O 1
ATOM 556 N N . ILE A 1 73 ? -8.253 -0.021 28.509 1.00 48.47 73 ILE A N 1
ATOM 557 C CA . ILE A 1 73 ? -8.285 1.410 28.175 1.00 48.47 73 ILE A CA 1
ATOM 558 C C . ILE A 1 73 ? -7.572 1.764 26.862 1.00 48.47 73 ILE A C 1
ATOM 560 O O . ILE A 1 73 ? -6.360 1.885 26.787 1.00 48.47 73 ILE A O 1
ATOM 564 N N . GLY A 1 74 ? -8.423 1.962 25.847 1.00 49.00 74 GLY A N 1
ATOM 565 C CA . GLY A 1 74 ? -8.313 2.835 24.672 1.00 49.00 74 GLY A CA 1
ATOM 566 C C . GLY A 1 74 ? -6.925 3.276 24.192 1.00 49.00 74 GLY A C 1
ATOM 567 O O . GLY A 1 74 ? -6.133 3.829 24.954 1.00 49.00 74 GLY A O 1
ATOM 568 N N . PRO A 1 75 ? -6.645 3.164 22.883 1.00 39.88 75 PRO A N 1
ATOM 569 C CA . PRO A 1 75 ? -5.296 3.219 22.391 1.00 39.88 75 PRO A CA 1
ATOM 570 C C . PRO A 1 75 ? -4.667 4.617 22.483 1.00 39.88 75 PRO A C 1
ATOM 572 O O . PRO A 1 75 ? -4.606 5.333 21.493 1.00 39.88 75 PRO A O 1
ATOM 575 N N . THR A 1 76 ? -3.995 4.922 23.590 1.00 40.44 76 THR A N 1
ATOM 576 C CA . THR A 1 76 ? -3.129 6.106 23.710 1.00 40.44 76 THR A CA 1
ATOM 577 C C . THR A 1 76 ? -1.704 5.693 23.367 1.00 40.44 76 THR A C 1
ATOM 579 O O . THR A 1 76 ? -1.118 4.840 24.024 1.00 40.44 76 THR A O 1
ATOM 582 N N . ILE A 1 77 ? -1.207 6.132 22.215 1.00 44.44 77 ILE A N 1
ATOM 583 C CA . ILE A 1 77 ? 0.201 5.969 21.846 1.00 44.44 77 ILE A CA 1
ATOM 584 C C . ILE A 1 77 ? 0.937 7.158 22.506 1.00 44.44 77 ILE A C 1
ATOM 586 O O . ILE A 1 77 ? 0.402 8.262 22.580 1.00 44.44 77 ILE A O 1
ATOM 590 N N . LEU A 1 78 ? 2.096 6.903 23.118 1.00 34.78 78 LEU A N 1
ATOM 591 C CA . LEU A 1 78 ? 2.973 7.930 23.689 1.00 34.78 78 LEU A CA 1
ATOM 592 C C . LEU A 1 78 ? 4.028 8.273 22.635 1.00 34.78 78 LEU A C 1
ATOM 594 O O . LEU A 1 78 ? 4.910 7.454 22.374 1.00 34.78 78 LEU A O 1
ATOM 598 N N . ILE A 1 79 ? 3.952 9.468 22.042 1.00 51.81 79 ILE A N 1
ATOM 599 C CA . ILE A 1 79 ? 4.970 9.970 21.107 1.00 51.81 79 ILE A CA 1
ATOM 600 C C . ILE A 1 79 ? 5.542 11.295 21.581 1.00 51.81 79 ILE A C 1
ATOM 602 O O . ILE A 1 79 ? 4.851 12.188 22.066 1.00 51.81 79 ILE A O 1
ATOM 606 N N . LEU A 1 80 ? 6.852 11.398 21.392 1.00 32.88 80 LEU A N 1
ATOM 607 C CA . LEU A 1 80 ? 7.654 12.584 21.609 1.00 32.88 80 LEU A CA 1
ATOM 608 C C . LEU A 1 80 ? 8.025 13.190 20.245 1.00 32.88 80 LEU A C 1
ATOM 610 O O . LEU A 1 80 ? 8.645 12.519 19.414 1.00 32.88 80 LEU A O 1
ATOM 614 N N . SER A 1 81 ? 7.674 14.461 20.030 1.00 36.50 81 SER A N 1
ATOM 615 C CA . SER A 1 81 ? 8.143 15.281 18.905 1.00 36.50 81 SER A CA 1
ATOM 616 C C . SER A 1 81 ? 9.005 16.438 19.412 1.00 36.50 81 SER A C 1
ATOM 618 O O . SER A 1 81 ? 8.655 17.122 20.372 1.00 36.50 81 SER A O 1
ATOM 620 N N . ALA A 1 82 ? 10.132 16.677 18.741 1.00 38.22 82 ALA A N 1
ATOM 621 C CA . ALA A 1 82 ? 11.163 17.627 19.157 1.00 38.22 82 ALA A CA 1
ATOM 622 C C . ALA A 1 82 ? 10.926 19.084 18.697 1.00 38.22 82 ALA A C 1
ATOM 624 O O . ALA A 1 82 ? 11.673 19.972 19.100 1.00 38.22 82 ALA A O 1
ATOM 625 N N . SER A 1 83 ? 9.876 19.371 17.918 1.00 37.38 83 SER A N 1
ATOM 626 C CA . SER A 1 83 ? 9.547 20.735 17.462 1.00 37.38 83 SER A CA 1
ATOM 627 C C . SER A 1 83 ? 8.555 21.493 18.359 1.00 37.38 83 SER A C 1
ATOM 629 O O . SER A 1 83 ? 8.261 22.652 18.080 1.00 37.38 83 SER A O 1
ATOM 631 N N . GLN A 1 84 ? 8.071 20.896 19.458 1.00 40.66 84 GLN A N 1
ATOM 632 C CA . GLN A 1 84 ? 7.107 21.538 20.376 1.00 40.66 84 GLN A CA 1
ATOM 633 C C . GLN A 1 84 ? 7.556 21.612 21.845 1.00 40.66 84 GLN A C 1
ATOM 635 O O . GLN A 1 84 ? 6.759 21.886 22.740 1.00 40.66 84 GLN A O 1
ATOM 640 N N . LEU A 1 85 ? 8.861 21.502 22.099 1.00 41.66 85 LEU A N 1
ATOM 641 C CA . LEU A 1 85 ? 9.479 21.599 23.432 1.00 41.66 85 LEU A CA 1
ATOM 642 C C . LEU A 1 85 ? 9.369 22.995 24.095 1.00 41.66 85 LEU A C 1
ATOM 644 O O . LEU A 1 85 ? 10.023 23.248 25.103 1.00 41.66 85 LEU A O 1
ATOM 648 N N . HIS A 1 86 ? 8.579 23.921 23.543 1.00 43.19 86 HIS A N 1
ATOM 649 C CA . HIS A 1 86 ? 8.421 25.284 24.065 1.00 43.19 86 HIS A CA 1
ATOM 650 C C . HIS A 1 86 ? 6.981 25.740 24.306 1.00 43.19 86 HIS A C 1
ATOM 652 O O . HIS A 1 86 ? 6.807 26.816 24.872 1.00 43.19 86 HIS A O 1
ATOM 658 N N . ASN A 1 87 ? 5.949 24.960 23.957 1.00 40.88 87 ASN A N 1
ATOM 659 C CA . ASN A 1 87 ? 4.572 25.396 24.198 1.00 40.88 87 ASN A CA 1
ATOM 660 C C . ASN A 1 87 ? 3.780 24.359 25.002 1.00 40.88 87 ASN A C 1
ATOM 662 O O . ASN A 1 87 ? 3.328 23.343 24.489 1.00 40.88 87 ASN A O 1
ATOM 666 N N . ARG A 1 88 ? 3.660 24.619 26.308 1.00 42.84 88 ARG A N 1
ATOM 667 C CA . ARG A 1 88 ? 3.224 23.661 27.338 1.00 42.84 88 ARG A CA 1
ATOM 668 C C . ARG A 1 88 ? 1.720 23.354 27.360 1.00 42.84 88 ARG A C 1
ATOM 670 O O . ARG A 1 88 ? 1.319 22.512 28.152 1.00 42.84 88 ARG A O 1
ATOM 677 N N . ASN A 1 89 ? 0.895 24.020 26.546 1.00 44.81 89 ASN A N 1
ATOM 678 C CA . ASN A 1 89 ? -0.547 24.122 26.821 1.00 44.81 89 ASN A CA 1
ATOM 679 C C . ASN A 1 89 ? -1.500 23.772 25.661 1.00 44.81 89 ASN A C 1
ATOM 681 O O . ASN A 1 89 ? -2.694 24.038 25.784 1.00 44.81 89 ASN A O 1
ATOM 685 N N . THR A 1 90 ? -1.050 23.165 24.559 1.00 39.41 90 THR A N 1
ATOM 686 C CA . THR A 1 90 ? -1.968 22.740 23.481 1.00 39.41 90 THR A CA 1
ATOM 687 C C . THR A 1 90 ? -2.156 21.226 23.432 1.00 39.41 90 THR A C 1
ATOM 689 O O . THR A 1 90 ? -1.218 20.460 23.628 1.00 39.41 90 THR A O 1
ATOM 692 N N . ALA A 1 91 ? -3.412 20.824 23.212 1.00 42.53 91 ALA A N 1
ATOM 693 C CA . ALA A 1 91 ? -3.914 19.452 23.208 1.00 42.53 91 ALA A CA 1
ATOM 694 C C . ALA A 1 91 ? -3.049 18.471 22.380 1.00 42.53 91 ALA A C 1
ATOM 696 O O . ALA A 1 91 ? -2.480 18.869 21.362 1.00 42.53 91 ALA A O 1
ATOM 697 N N . PRO A 1 92 ? -2.982 17.187 22.786 1.00 46.25 92 PRO A N 1
ATOM 698 C CA . PRO A 1 92 ? -2.127 16.176 22.165 1.00 46.25 92 PRO A CA 1
ATOM 699 C C . PRO A 1 92 ? -2.525 15.932 20.701 1.00 46.25 92 PRO A C 1
ATOM 701 O O . PRO A 1 92 ? -3.562 15.330 20.410 1.00 46.25 92 PRO A O 1
ATOM 704 N N . PHE A 1 93 ? -1.695 16.406 19.770 1.00 43.38 93 PHE A N 1
ATOM 705 C CA . PHE A 1 93 ? -1.799 16.063 18.352 1.00 43.38 93 PHE A CA 1
ATOM 706 C C . PHE A 1 93 ? -1.191 14.683 18.082 1.00 43.38 93 PHE A C 1
ATOM 708 O O . PHE A 1 93 ? -0.223 14.279 18.716 1.00 43.38 93 PHE A O 1
ATOM 715 N N . SER A 1 94 ? -1.822 13.949 17.163 1.00 52.31 94 SER A N 1
ATOM 716 C CA . SER A 1 94 ? -1.784 12.491 17.100 1.00 52.31 94 SER A CA 1
ATOM 717 C C . SER A 1 94 ? -0.821 11.917 16.064 1.00 52.31 94 SER A C 1
ATOM 719 O O . SER A 1 94 ? -1.087 11.969 14.866 1.00 52.31 94 SER A O 1
ATOM 721 N N . ASP A 1 95 ? 0.220 11.269 16.553 1.00 56.22 95 ASP A N 1
ATOM 722 C CA . ASP A 1 95 ? 0.922 10.042 16.147 1.00 56.22 95 ASP A CA 1
ATOM 723 C C . ASP A 1 95 ? 0.651 9.423 14.771 1.00 56.22 95 ASP A C 1
ATOM 725 O O . ASP A 1 95 ? 1.575 9.059 14.049 1.00 56.22 95 ASP A O 1
ATOM 729 N N . LYS A 1 96 ? -0.617 9.306 14.386 1.00 56.41 96 LYS A N 1
ATOM 730 C CA . LYS A 1 96 ? -1.046 8.726 13.112 1.00 56.41 96 LYS A CA 1
ATOM 731 C C . LYS A 1 96 ? -0.761 9.642 11.910 1.00 56.41 96 LYS A C 1
ATOM 733 O O . LYS A 1 96 ? -0.586 9.131 10.811 1.00 56.41 96 LYS A O 1
ATOM 738 N N . VAL A 1 97 ? -0.649 10.961 12.115 1.00 60.03 97 VAL A N 1
ATOM 739 C CA . VAL A 1 97 ? -0.256 11.921 11.059 1.00 60.03 97 VAL A CA 1
ATOM 740 C C . VAL A 1 97 ? 1.190 11.675 10.617 1.00 60.03 97 VAL A C 1
ATOM 742 O O . VAL A 1 97 ? 1.462 11.599 9.426 1.00 60.03 97 VAL A O 1
ATOM 745 N N . PHE A 1 98 ? 2.094 11.425 11.569 1.00 70.31 98 PHE A N 1
ATOM 746 C CA . PHE A 1 98 ? 3.498 11.127 11.274 1.00 70.31 98 PHE A CA 1
ATOM 747 C C . PHE A 1 98 ? 3.672 9.802 10.513 1.00 70.31 98 PHE A C 1
ATOM 749 O O . PHE A 1 98 ? 4.538 9.679 9.651 1.00 70.31 98 PHE A O 1
ATOM 756 N N . ILE A 1 99 ? 2.840 8.804 10.819 1.00 74.62 99 ILE A N 1
ATOM 757 C CA . ILE A 1 99 ? 2.857 7.507 10.132 1.00 74.62 99 ILE A CA 1
ATOM 758 C C . ILE A 1 99 ? 2.432 7.660 8.667 1.00 74.62 99 ILE A C 1
ATOM 760 O O . ILE A 1 99 ? 3.084 7.102 7.788 1.00 74.62 99 ILE A O 1
ATOM 764 N N . ALA A 1 100 ? 1.379 8.439 8.401 1.00 77.06 100 ALA A N 1
ATOM 765 C CA . ALA A 1 100 ? 0.945 8.730 7.038 1.00 77.06 100 ALA A CA 1
ATOM 766 C C . ALA A 1 100 ? 2.062 9.422 6.236 1.00 77.06 100 ALA A C 1
ATOM 768 O O . ALA A 1 100 ? 2.458 8.917 5.191 1.00 77.06 100 ALA A O 1
ATOM 769 N N . GLU A 1 101 ? 2.652 10.496 6.768 1.00 79.44 101 GLU A N 1
ATOM 770 C CA . GLU A 1 101 ? 3.767 11.202 6.113 1.00 79.44 101 GLU A CA 1
ATOM 771 C C . GLU A 1 101 ? 4.969 10.281 5.838 1.00 79.44 101 GLU A C 1
ATOM 773 O O . GLU A 1 101 ? 5.610 10.371 4.791 1.00 79.44 101 GLU A O 1
ATOM 778 N N . LEU A 1 102 ? 5.272 9.358 6.757 1.00 82.88 102 LEU A N 1
ATOM 779 C CA . LEU A 1 102 ? 6.357 8.396 6.579 1.00 82.88 102 LEU A CA 1
ATOM 780 C C . LEU A 1 102 ? 6.074 7.411 5.437 1.00 82.88 102 LEU A C 1
ATOM 782 O O . LEU A 1 102 ? 6.975 7.109 4.656 1.00 82.88 102 LEU A O 1
ATOM 786 N N . PHE A 1 103 ? 4.845 6.909 5.323 1.00 85.38 103 PHE A N 1
ATOM 787 C CA . PHE A 1 103 ? 4.458 6.017 4.228 1.00 85.38 103 PHE A CA 1
ATOM 788 C C . PHE A 1 103 ? 4.407 6.736 2.883 1.00 85.38 103 PHE A C 1
ATOM 790 O O . PHE A 1 103 ? 4.806 6.159 1.871 1.00 85.38 103 PHE A O 1
ATOM 797 N N . GLU A 1 104 ? 3.982 7.996 2.874 1.00 84.00 104 GLU A N 1
ATOM 798 C CA . GLU A 1 104 ? 4.036 8.847 1.689 1.00 84.00 104 GLU A CA 1
ATOM 799 C C . GLU A 1 104 ? 5.484 9.055 1.225 1.00 84.00 104 GLU A C 1
ATOM 801 O O . GLU A 1 104 ? 5.793 8.817 0.057 1.00 84.00 104 GLU A O 1
ATOM 806 N N . LEU A 1 105 ? 6.399 9.368 2.150 1.00 83.50 105 LEU A N 1
ATOM 807 C CA . LEU A 1 105 ? 7.829 9.473 1.858 1.00 83.50 105 LEU A CA 1
ATOM 808 C C . LEU A 1 105 ? 8.396 8.169 1.283 1.00 83.50 105 LEU A C 1
ATOM 810 O O . LEU A 1 105 ? 9.146 8.211 0.310 1.00 83.50 105 LEU A O 1
ATOM 814 N N . ILE A 1 106 ? 8.051 7.016 1.867 1.00 87.75 106 ILE A N 1
ATOM 815 C CA . ILE A 1 106 ? 8.488 5.707 1.356 1.00 87.75 106 ILE A CA 1
ATOM 816 C C . ILE A 1 106 ? 7.975 5.490 -0.065 1.00 87.75 106 ILE A C 1
ATOM 818 O O . ILE A 1 106 ? 8.748 5.039 -0.906 1.00 87.75 106 ILE A O 1
ATOM 822 N N . GLY A 1 107 ? 6.721 5.852 -0.348 1.00 87.44 107 GLY A N 1
ATOM 823 C CA . GLY A 1 107 ? 6.146 5.766 -1.690 1.00 87.44 107 GLY A CA 1
ATOM 824 C C . GLY A 1 107 ? 6.939 6.592 -2.702 1.00 87.44 107 GLY A C 1
ATOM 825 O O . GLY A 1 107 ? 7.343 6.062 -3.734 1.00 87.44 107 GLY A O 1
ATOM 826 N N . CYS A 1 108 ? 7.253 7.847 -2.367 1.00 84.06 108 CYS A N 1
ATOM 827 C CA . CYS A 1 108 ? 8.088 8.706 -3.208 1.00 84.06 108 CYS A CA 1
ATOM 828 C C . CYS A 1 108 ? 9.486 8.107 -3.423 1.00 84.06 108 CYS A C 1
ATOM 830 O O . CYS A 1 108 ? 9.949 8.000 -4.553 1.00 84.06 108 CYS A O 1
ATOM 832 N N . VAL A 1 109 ? 10.155 7.663 -2.354 1.00 85.62 109 VAL A N 1
ATOM 833 C CA . VAL A 1 109 ? 11.490 7.043 -2.431 1.00 85.62 109 VAL A CA 1
ATOM 834 C C . VAL A 1 109 ? 11.479 5.807 -3.334 1.00 85.62 109 VAL A C 1
ATOM 836 O O . VAL A 1 109 ? 12.394 5.627 -4.136 1.00 85.62 109 VAL A O 1
ATOM 839 N N . CYS A 1 110 ? 10.446 4.976 -3.229 1.00 88.31 110 CYS A N 1
ATOM 840 C CA . CYS A 1 110 ? 10.269 3.784 -4.049 1.00 88.31 110 CYS A CA 1
ATOM 841 C C . CYS A 1 110 ? 10.082 4.122 -5.532 1.00 88.31 110 CYS A C 1
ATOM 843 O O . CYS A 1 110 ? 10.722 3.511 -6.385 1.00 88.31 110 CYS A O 1
ATOM 845 N N . GLU A 1 111 ? 9.262 5.126 -5.835 1.00 84.31 111 GLU A N 1
ATOM 846 C CA . GLU A 1 111 ? 9.010 5.585 -7.202 1.00 84.31 111 GLU A CA 1
ATOM 847 C C . GLU A 1 111 ? 10.283 6.106 -7.883 1.00 84.31 111 GLU A C 1
ATOM 849 O O . GLU A 1 111 ? 10.579 5.727 -9.013 1.00 84.31 111 GLU A O 1
ATOM 854 N N . LEU A 1 112 ? 11.078 6.901 -7.164 1.00 82.12 112 LEU A N 1
ATOM 855 C CA . LEU A 1 112 ? 12.272 7.558 -7.705 1.00 82.12 112 LEU A CA 1
ATOM 856 C C . LEU A 1 112 ? 13.481 6.631 -7.838 1.00 82.12 112 LEU A C 1
ATOM 858 O O . LEU A 1 112 ? 14.368 6.879 -8.650 1.00 82.12 112 LEU A O 1
ATOM 862 N N . SER A 1 113 ? 13.558 5.599 -6.999 1.00 83.88 113 SER A N 1
ATOM 863 C CA . SER A 1 113 ? 14.743 4.735 -6.923 1.00 83.88 113 SER A CA 1
ATOM 864 C C . SER A 1 113 ? 14.654 3.496 -7.805 1.00 83.88 113 SER A C 1
ATOM 866 O O . SER A 1 113 ? 15.649 2.790 -7.943 1.00 83.88 113 SER A O 1
ATOM 868 N N . GLY A 1 114 ? 13.471 3.187 -8.343 1.00 85.44 114 GLY A N 1
ATOM 869 C CA . GLY A 1 114 ? 13.253 1.998 -9.160 1.00 85.44 114 GLY A CA 1
ATOM 870 C C . GLY A 1 114 ? 13.666 0.704 -8.449 1.00 85.44 114 GLY A C 1
ATOM 871 O O . GLY A 1 114 ? 13.245 0.425 -7.324 1.00 85.44 114 GLY A O 1
ATOM 872 N N . ASP A 1 115 ? 14.507 -0.091 -9.108 1.00 88.25 115 ASP A N 1
ATOM 873 C CA . ASP A 1 115 ? 14.920 -1.421 -8.656 1.00 88.25 115 ASP A CA 1
ATOM 874 C C . ASP A 1 115 ? 15.755 -1.398 -7.369 1.00 88.25 115 ASP A C 1
ATOM 876 O O . ASP A 1 115 ? 15.660 -2.335 -6.571 1.00 88.25 115 ASP A O 1
ATOM 880 N N . PHE A 1 116 ? 16.495 -0.315 -7.106 1.00 89.19 116 PHE A N 1
ATOM 881 C CA . PHE A 1 116 ? 17.289 -0.135 -5.885 1.00 89.19 116 PHE A CA 1
ATOM 882 C C . PHE A 1 116 ? 16.462 -0.308 -4.601 1.00 89.19 116 PHE A C 1
ATOM 884 O O . PHE A 1 116 ? 16.975 -0.763 -3.569 1.00 89.19 116 PHE A O 1
ATOM 891 N N . MET A 1 117 ? 15.177 0.048 -4.658 1.00 92.75 117 MET A N 1
ATOM 892 C CA . MET A 1 117 ? 14.263 -0.065 -3.526 1.00 92.75 117 MET A CA 1
ATOM 893 C C . MET A 1 117 ? 13.557 -1.413 -3.430 1.00 92.75 117 MET A C 1
ATOM 895 O O . MET A 1 117 ? 12.975 -1.678 -2.386 1.00 92.75 117 MET A O 1
ATOM 899 N N . THR A 1 118 ? 13.665 -2.295 -4.425 1.00 93.44 118 THR A N 1
ATOM 900 C CA . THR A 1 118 ? 12.956 -3.588 -4.447 1.00 93.44 118 THR A CA 1
ATOM 901 C C . THR A 1 118 ? 13.239 -4.420 -3.201 1.00 93.44 118 THR A C 1
ATOM 903 O O . THR A 1 118 ? 12.334 -4.699 -2.420 1.00 93.44 118 THR A O 1
ATOM 906 N N . SER A 1 119 ? 14.512 -4.751 -2.961 1.00 94.50 119 SER A N 1
ATOM 907 C CA . SER A 1 119 ? 14.906 -5.613 -1.838 1.00 94.50 119 SER A CA 1
ATOM 908 C C . SER A 1 119 ? 14.610 -4.965 -0.480 1.00 94.50 119 SER A C 1
ATOM 910 O O . SER A 1 119 ? 14.190 -5.632 0.463 1.00 94.50 119 SER A O 1
ATOM 912 N N . ARG A 1 120 ? 14.763 -3.640 -0.382 1.00 94.06 120 ARG A N 1
ATOM 913 C CA . ARG A 1 120 ? 14.454 -2.878 0.838 1.00 94.06 120 ARG A CA 1
ATOM 914 C C . ARG A 1 120 ? 12.957 -2.836 1.109 1.00 94.06 120 ARG A C 1
ATOM 916 O O . ARG A 1 120 ? 12.530 -2.997 2.246 1.00 94.06 120 ARG A O 1
ATOM 923 N N . PHE A 1 121 ? 12.150 -2.632 0.076 1.00 94.56 121 PHE A N 1
ATOM 924 C CA . PHE A 1 121 ? 10.706 -2.666 0.212 1.00 94.56 121 PHE A CA 1
ATOM 925 C C . PHE A 1 121 ? 10.251 -4.063 0.633 1.00 94.56 121 PHE A C 1
ATOM 927 O O . PHE A 1 121 ? 9.511 -4.190 1.600 1.00 94.56 121 PHE A O 1
ATOM 934 N N . GLU A 1 122 ? 10.756 -5.108 -0.021 1.00 95.31 122 GLU A N 1
ATOM 935 C CA . GLU A 1 122 ? 10.405 -6.495 0.276 1.00 95.31 122 GLU A CA 1
ATOM 936 C C . GLU A 1 122 ? 10.784 -6.934 1.696 1.00 95.31 122 GLU A C 1
ATOM 938 O O . GLU A 1 122 ? 9.976 -7.565 2.378 1.00 95.31 122 GLU A O 1
ATOM 943 N N . HIS A 1 123 ? 11.991 -6.612 2.161 1.00 95.44 123 HIS A N 1
ATOM 944 C CA . HIS A 1 123 ? 12.495 -7.134 3.434 1.00 95.44 123 HIS A CA 1
ATOM 945 C C . HIS A 1 123 ? 12.284 -6.199 4.620 1.00 95.44 123 HIS A C 1
ATOM 947 O O . HIS A 1 123 ? 12.113 -6.681 5.740 1.00 95.44 123 HIS A O 1
ATOM 953 N N . ASP A 1 124 ? 12.273 -4.886 4.391 1.00 93.75 124 ASP A N 1
ATOM 954 C CA . ASP A 1 124 ? 12.186 -3.919 5.479 1.00 93.75 124 ASP A CA 1
ATOM 955 C C . ASP A 1 124 ? 10.782 -3.327 5.579 1.00 93.75 124 ASP A C 1
ATOM 957 O O . ASP A 1 124 ? 10.239 -3.297 6.675 1.00 93.75 124 ASP A O 1
ATOM 961 N N . VAL A 1 125 ? 10.169 -2.887 4.470 1.00 93.31 125 VAL A N 1
ATOM 962 C CA . VAL A 1 125 ? 8.868 -2.178 4.483 1.00 93.31 125 VAL A CA 1
ATOM 963 C C . VAL A 1 125 ? 7.687 -3.138 4.566 1.00 93.31 125 VAL A C 1
ATOM 965 O O . VAL A 1 125 ? 6.823 -2.998 5.438 1.00 93.31 125 VAL A O 1
ATOM 968 N N . TRP A 1 126 ? 7.646 -4.109 3.654 1.00 95.69 126 TRP A N 1
ATOM 969 C CA . TRP A 1 126 ? 6.505 -4.988 3.452 1.00 95.69 126 TRP A CA 1
ATOM 970 C C . TRP A 1 126 ? 6.112 -5.759 4.713 1.00 95.69 126 TRP A C 1
ATOM 972 O O . TRP A 1 126 ? 4.925 -5.747 5.029 1.00 95.69 126 TRP A O 1
ATOM 982 N N . PRO A 1 127 ? 7.029 -6.349 5.508 1.00 95.25 127 PRO A N 1
ATOM 983 C CA . PRO A 1 127 ? 6.632 -7.086 6.707 1.00 95.25 127 PRO A CA 1
ATOM 984 C C . PRO A 1 127 ? 5.847 -6.235 7.711 1.00 95.25 127 PRO A C 1
ATOM 986 O O . PRO A 1 127 ? 4.945 -6.739 8.376 1.00 95.25 127 PRO A O 1
ATOM 989 N N . MET A 1 128 ? 6.147 -4.937 7.800 1.00 91.12 128 MET A N 1
ATOM 990 C CA . MET A 1 128 ? 5.428 -4.026 8.694 1.00 91.12 128 MET A CA 1
ATOM 991 C C . MET A 1 128 ? 4.094 -3.591 8.099 1.00 91.12 128 MET A C 1
ATOM 993 O O . MET A 1 128 ? 3.107 -3.513 8.824 1.00 91.12 128 MET A O 1
ATOM 997 N N . PHE A 1 129 ? 4.043 -3.338 6.788 1.00 93.62 129 PHE A N 1
ATOM 998 C CA . PHE A 1 129 ? 2.786 -3.043 6.095 1.00 93.62 129 PHE A CA 1
ATOM 999 C C . PHE A 1 129 ? 1.831 -4.227 6.214 1.00 93.62 129 PHE A C 1
ATOM 1001 O O . PHE A 1 129 ? 0.676 -4.051 6.589 1.00 93.62 129 PHE A O 1
ATOM 1008 N N . ALA A 1 130 ? 2.332 -5.433 5.960 1.00 94.56 130 ALA A N 1
ATOM 1009 C CA . ALA A 1 130 ? 1.571 -6.665 6.032 1.00 94.56 130 ALA A CA 1
ATOM 1010 C C . ALA A 1 130 ? 0.954 -6.866 7.420 1.00 94.56 130 ALA A C 1
ATOM 1012 O O . ALA A 1 130 ? -0.220 -7.209 7.547 1.00 94.56 130 ALA A O 1
ATOM 1013 N N . GLU A 1 131 ? 1.734 -6.597 8.463 1.00 90.94 131 GLU A N 1
ATOM 1014 C CA . GLU A 1 131 ? 1.274 -6.670 9.841 1.00 90.94 131 GLU A CA 1
ATOM 1015 C C . GLU A 1 131 ? 0.196 -5.624 10.162 1.00 90.94 131 GLU A C 1
ATOM 1017 O O . GLU A 1 131 ? -0.862 -5.975 10.685 1.00 90.94 131 GLU A O 1
ATOM 1022 N N . LEU A 1 132 ? 0.441 -4.350 9.838 1.00 89.56 132 LEU A N 1
ATOM 1023 C CA . LEU A 1 132 ? -0.484 -3.254 10.144 1.00 89.56 132 LEU A CA 1
ATOM 1024 C C . LEU A 1 132 ? -1.800 -3.385 9.369 1.00 89.56 132 LEU A C 1
ATOM 1026 O O . LEU A 1 132 ? -2.876 -3.216 9.940 1.00 89.56 132 LEU A O 1
ATOM 1030 N N . ILE A 1 133 ? -1.723 -3.726 8.081 1.00 93.44 133 ILE A N 1
ATOM 1031 C CA . ILE A 1 133 ? -2.898 -3.976 7.242 1.00 93.44 133 ILE A CA 1
ATOM 1032 C C . ILE A 1 133 ? -3.635 -5.219 7.741 1.00 93.44 133 ILE A C 1
ATOM 1034 O O . ILE A 1 133 ? -4.852 -5.176 7.895 1.00 93.44 133 ILE A O 1
ATOM 1038 N N . GLY A 1 134 ? -2.923 -6.308 8.047 1.00 92.88 134 GLY A N 1
ATOM 1039 C CA . GLY A 1 134 ? -3.528 -7.535 8.566 1.00 92.88 134 GLY A CA 1
ATOM 1040 C C . GLY A 1 134 ? -4.286 -7.319 9.878 1.00 92.88 134 GLY A C 1
ATOM 1041 O O . GLY A 1 134 ? -5.386 -7.848 10.051 1.00 92.88 134 GLY A O 1
ATOM 1042 N N . HIS A 1 135 ? -3.747 -6.496 10.782 1.00 89.69 135 HIS A N 1
ATOM 1043 C CA . HIS A 1 135 ? -4.432 -6.111 12.019 1.00 89.69 135 HIS A CA 1
ATOM 1044 C C . HIS A 1 135 ? -5.720 -5.331 11.747 1.00 89.69 135 HIS A C 1
ATOM 1046 O O . HIS A 1 135 ? -6.776 -5.670 12.283 1.00 89.69 135 HIS A O 1
ATOM 1052 N N . GLU A 1 136 ? -5.659 -4.341 10.860 1.00 90.19 136 GLU A N 1
ATOM 1053 C CA . GLU A 1 136 ? -6.813 -3.516 10.504 1.00 90.19 136 GLU A CA 1
ATOM 1054 C C . GLU A 1 136 ? -7.900 -4.332 9.780 1.00 90.19 136 GLU A C 1
ATOM 1056 O O . GLU A 1 136 ? -9.085 -4.199 10.093 1.00 90.19 136 GLU A O 1
ATOM 1061 N N . VAL A 1 137 ? -7.513 -5.248 8.884 1.00 91.06 137 VAL A N 1
ATOM 1062 C CA . VAL A 1 137 ? -8.423 -6.220 8.252 1.00 91.06 137 VAL A CA 1
ATOM 1063 C C . VAL A 1 137 ? -9.116 -7.068 9.316 1.00 91.06 137 VAL A C 1
ATOM 1065 O O . VAL A 1 137 ? -10.344 -7.164 9.328 1.00 91.06 137 VAL A O 1
ATOM 1068 N N . MET A 1 138 ? -8.357 -7.629 10.261 1.00 90.75 138 MET A N 1
ATOM 1069 C CA . MET A 1 138 ? -8.907 -8.436 11.351 1.00 90.75 138 MET A CA 1
ATOM 1070 C C . MET A 1 138 ? -9.889 -7.634 12.223 1.00 90.75 138 MET A C 1
ATOM 1072 O O . MET A 1 138 ? -10.948 -8.150 12.597 1.00 90.75 138 MET A O 1
ATOM 1076 N N . LEU A 1 139 ? -9.569 -6.381 12.566 1.00 88.56 139 LEU A N 1
ATOM 1077 C CA . LEU A 1 139 ? -10.463 -5.510 13.335 1.00 88.56 139 LEU A CA 1
ATOM 1078 C C . LEU A 1 139 ? -11.775 -5.255 12.586 1.00 88.56 139 LEU A C 1
ATOM 1080 O O . LEU A 1 139 ? -12.852 -5.395 13.173 1.00 88.56 139 LEU A O 1
ATOM 1084 N N . ARG A 1 140 ? -11.697 -4.951 11.289 1.00 89.25 140 ARG A N 1
ATOM 1085 C CA . ARG A 1 140 ? -12.869 -4.720 10.434 1.00 89.25 140 ARG A CA 1
ATOM 1086 C C . ARG A 1 140 ? -13.725 -5.970 10.293 1.00 89.25 140 ARG A C 1
ATOM 1088 O O . ARG A 1 140 ? -14.944 -5.896 10.430 1.00 89.25 140 ARG A O 1
ATOM 1095 N N . GLU A 1 141 ? -13.121 -7.141 10.118 1.00 89.12 141 GLU A N 1
ATOM 1096 C CA . GLU A 1 141 ? -13.859 -8.407 10.090 1.00 89.12 141 GLU A CA 1
ATOM 1097 C C . GLU A 1 141 ? -14.614 -8.676 11.397 1.00 89.12 141 GLU A C 1
ATOM 1099 O O . GLU A 1 141 ? -15.775 -9.095 11.368 1.00 89.12 141 GLU A O 1
ATOM 1104 N N . ARG A 1 142 ? -13.993 -8.404 12.553 1.00 88.19 142 ARG A N 1
ATOM 1105 C CA . ARG A 1 142 ? -14.667 -8.515 13.858 1.00 88.19 142 ARG A CA 1
ATOM 1106 C C . ARG A 1 142 ? -15.841 -7.545 13.964 1.00 88.19 142 ARG A C 1
ATOM 1108 O O . ARG A 1 142 ? -16.905 -7.938 14.443 1.00 88.19 142 ARG A O 1
ATOM 1115 N N . GLN A 1 143 ? -15.675 -6.309 13.493 1.00 86.81 143 GLN A N 1
ATOM 1116 C CA . GLN A 1 143 ? -16.750 -5.316 13.470 1.00 86.81 143 GLN A CA 1
ATOM 1117 C C . GLN A 1 143 ? -17.924 -5.778 12.595 1.00 86.81 143 GLN A C 1
ATOM 1119 O O . GLN A 1 143 ? -19.069 -5.722 13.051 1.00 86.81 143 GLN A O 1
ATOM 1124 N N . ARG A 1 144 ? -17.654 -6.314 11.395 1.00 84.94 144 ARG A N 1
ATOM 1125 C CA . ARG A 1 144 ? -18.678 -6.866 10.486 1.00 84.94 144 ARG A CA 1
ATOM 1126 C C . ARG A 1 144 ? -19.438 -8.032 11.135 1.00 84.94 144 ARG A C 1
ATOM 1128 O O . ARG A 1 144 ? -20.667 -8.026 11.169 1.00 84.94 144 ARG A O 1
ATOM 1135 N N . LYS A 1 145 ? -18.726 -8.988 11.748 1.00 86.12 145 LYS A N 1
ATOM 1136 C CA . LYS A 1 145 ? -19.343 -10.136 12.448 1.00 86.12 145 LYS A CA 1
ATOM 1137 C C . LYS A 1 145 ? -20.199 -9.708 13.647 1.00 86.12 145 LYS A C 1
ATOM 1139 O O . LYS A 1 145 ? -21.270 -10.271 13.869 1.00 86.12 145 LYS A O 1
ATOM 1144 N N . GLY A 1 146 ? -19.768 -8.688 14.393 1.00 84.81 146 GLY A N 1
ATOM 1145 C CA . GLY A 1 146 ? -20.530 -8.142 15.520 1.00 84.81 146 GLY A CA 1
ATOM 1146 C C . GLY A 1 146 ? -21.870 -7.517 15.113 1.00 84.81 146 GLY A C 1
ATOM 1147 O O . GLY A 1 146 ? -22.846 -7.622 15.855 1.00 84.81 146 GLY A O 1
ATOM 1148 N N . HIS A 1 147 ? -21.945 -6.919 13.921 1.00 78.25 147 HIS A N 1
ATOM 1149 C CA . HIS A 1 147 ? -23.187 -6.336 13.403 1.00 78.25 147 HIS A CA 1
ATOM 1150 C C . HIS A 1 147 ? -24.182 -7.409 12.947 1.00 78.25 147 HIS A C 1
ATOM 1152 O O . HIS A 1 147 ? -25.376 -7.279 13.220 1.00 78.25 147 HIS A O 1
ATOM 1158 N N . ALA A 1 148 ? -23.700 -8.500 12.342 1.00 77.50 148 ALA A N 1
ATOM 1159 C CA . ALA A 1 148 ? -24.551 -9.614 11.923 1.00 77.50 148 ALA A CA 1
ATOM 1160 C C . ALA A 1 148 ? -25.230 -10.315 13.118 1.00 77.50 148 ALA A C 1
ATOM 1162 O O . ALA A 1 148 ? -26.424 -10.613 13.073 1.00 77.50 148 ALA A O 1
ATOM 1163 N N . ALA A 1 149 ? -24.507 -10.509 14.228 1.00 75.75 149 ALA A N 1
ATOM 1164 C CA . ALA A 1 149 ? -25.050 -11.162 15.423 1.00 75.75 149 ALA A CA 1
ATOM 1165 C C . ALA A 1 149 ? -26.120 -10.321 16.154 1.00 75.75 149 ALA A C 1
ATOM 1167 O O . ALA A 1 149 ? -27.032 -10.873 16.769 1.00 75.75 149 ALA A O 1
ATOM 1168 N N . GLY A 1 150 ? -26.045 -8.986 16.077 1.00 67.12 150 GLY A N 1
ATOM 1169 C CA . GLY A 1 150 ? -26.940 -8.075 16.805 1.00 67.12 150 GLY A CA 1
ATOM 1170 C C . GLY A 1 150 ? -28.386 -8.019 16.295 1.00 67.12 150 GLY A C 1
ATOM 1171 O O . GLY A 1 150 ? -29.268 -7.552 17.019 1.00 67.12 150 GLY A O 1
ATOM 1172 N N . ASN A 1 151 ? -28.654 -8.506 15.079 1.00 62.66 151 ASN A N 1
ATOM 1173 C CA . ASN A 1 151 ? -30.005 -8.526 14.507 1.00 62.66 151 ASN A CA 1
ATOM 1174 C C . ASN A 1 151 ? -30.823 -9.761 14.897 1.00 62.66 151 ASN A C 1
ATOM 1176 O O . ASN A 1 151 ? -32.051 -9.741 14.771 1.00 62.66 151 ASN A O 1
ATOM 1180 N N . GLN A 1 152 ? -30.195 -10.795 15.461 1.00 64.50 152 GLN A N 1
ATOM 1181 C CA . GLN A 1 152 ? -30.938 -11.824 16.174 1.00 64.50 152 GLN A CA 1
ATOM 1182 C C . GLN A 1 152 ? -31.316 -11.253 17.535 1.00 64.50 152 GLN A C 1
ATOM 1184 O O . GLN A 1 152 ? -30.559 -11.364 18.493 1.00 64.50 152 GLN A O 1
ATOM 1189 N N . LYS A 1 153 ? -32.482 -10.591 17.620 1.00 62.53 153 LYS A N 1
ATOM 1190 C CA . LYS A 1 153 ? -33.095 -10.222 18.904 1.00 62.53 153 LYS A CA 1
ATOM 1191 C C . LYS A 1 153 ? -33.061 -11.475 19.787 1.00 62.53 153 LYS A C 1
ATOM 1193 O O . LYS A 1 153 ? -33.832 -12.395 19.505 1.00 62.53 153 LYS A O 1
ATOM 1198 N N . PRO A 1 154 ? -32.237 -11.538 20.852 1.00 63.31 154 PRO A N 1
ATOM 1199 C CA . PRO A 1 154 ? -32.451 -12.569 21.843 1.00 63.31 154 PRO A CA 1
ATOM 1200 C C . PRO A 1 154 ? -33.881 -12.351 22.326 1.00 63.31 154 PRO A C 1
ATOM 1202 O O . PRO A 1 154 ? -34.276 -11.208 22.583 1.00 63.31 154 PRO A O 1
ATOM 1205 N N . ASN A 1 155 ? -34.677 -13.418 22.360 1.00 70.44 155 ASN A N 1
ATOM 1206 C CA . ASN A 1 155 ? -36.022 -13.415 22.924 1.00 70.44 155 ASN A CA 1
ATOM 1207 C C . ASN A 1 155 ? -35.913 -13.107 24.426 1.00 70.44 155 ASN A C 1
ATOM 1209 O O . ASN A 1 155 ? -36.013 -13.985 25.276 1.00 70.44 155 ASN A O 1
ATOM 1213 N N . LEU A 1 156 ? -35.612 -11.851 24.751 1.00 64.44 156 LEU A N 1
ATOM 1214 C CA . LEU A 1 156 ? -35.422 -11.372 26.102 1.00 64.44 156 LEU A CA 1
ATOM 1215 C C . LEU A 1 156 ? -36.817 -11.105 26.681 1.00 64.44 156 LEU A C 1
ATOM 1217 O O . LEU A 1 156 ? -37.620 -10.420 26.033 1.00 64.44 156 LEU A O 1
ATOM 1221 N N . PRO A 1 157 ? -37.132 -11.624 27.879 1.00 64.12 157 PRO A N 1
ATOM 1222 C CA . PRO A 1 157 ? -38.433 -11.433 28.503 1.00 64.12 157 PRO A CA 1
ATOM 1223 C C . PRO A 1 157 ? -38.765 -9.941 28.644 1.00 64.12 157 PRO A C 1
ATOM 1225 O O . PRO A 1 157 ? -37.944 -9.129 29.068 1.00 64.12 157 PRO A O 1
ATOM 1228 N N . LYS A 1 158 ? -40.002 -9.596 28.274 1.00 73.12 158 LYS A N 1
ATOM 1229 C CA . LYS A 1 158 ? -40.564 -8.250 28.037 1.00 73.12 158 LYS A CA 1
ATOM 1230 C C . LYS A 1 158 ? -40.574 -7.275 29.236 1.00 73.12 158 LYS A C 1
ATOM 1232 O O . LYS A 1 158 ? -41.289 -6.282 29.174 1.00 73.12 158 LYS A O 1
ATOM 1237 N N . ASN A 1 159 ? -39.822 -7.514 30.313 1.00 67.31 159 ASN A N 1
ATOM 1238 C CA . ASN A 1 159 ? -40.070 -6.876 31.613 1.00 67.31 159 ASN A CA 1
ATOM 1239 C C . ASN A 1 159 ? -38.958 -5.950 32.149 1.00 67.31 159 ASN A C 1
ATOM 1241 O O . ASN A 1 159 ? -38.875 -5.724 33.353 1.00 67.31 159 ASN A O 1
ATOM 1245 N N . MET A 1 160 ? -38.095 -5.389 31.292 1.00 58.19 160 MET A N 1
ATOM 1246 C CA . MET A 1 160 ? -37.098 -4.399 31.730 1.00 58.19 160 MET A CA 1
ATOM 1247 C C . MET A 1 160 ? -37.437 -2.969 31.291 1.00 58.19 160 MET A C 1
ATOM 1249 O O . MET A 1 160 ? -37.516 -2.656 30.105 1.00 58.19 160 MET A O 1
ATOM 1253 N N . SER A 1 161 ? -37.596 -2.120 32.310 1.00 63.16 161 SER A N 1
ATOM 1254 C CA . SER A 1 161 ? -37.843 -0.673 32.300 1.00 63.16 161 SER A CA 1
ATOM 1255 C C . SER A 1 161 ? -37.135 0.097 31.172 1.00 63.16 161 SER A C 1
ATOM 1257 O O . SER A 1 161 ? -35.908 0.069 31.034 1.00 63.16 161 SER A O 1
ATOM 1259 N N . ALA A 1 162 ? -37.934 0.853 30.410 1.00 64.56 162 ALA A N 1
ATOM 1260 C CA . ALA A 1 162 ? -37.536 1.691 29.276 1.00 64.56 162 ALA A CA 1
ATOM 1261 C C . ALA A 1 162 ? -36.449 2.738 29.605 1.00 64.56 162 ALA A C 1
ATOM 1263 O O . ALA A 1 162 ? -35.737 3.192 28.711 1.00 64.56 162 ALA A O 1
ATOM 1264 N N . THR A 1 163 ? -36.263 3.087 30.880 1.00 63.19 163 THR A N 1
ATOM 1265 C CA . THR A 1 163 ? -35.379 4.183 31.304 1.00 63.19 163 THR A CA 1
ATOM 1266 C C . THR A 1 163 ? -33.894 3.807 31.281 1.00 63.19 163 THR A C 1
ATOM 1268 O O . THR A 1 163 ? -33.058 4.645 30.952 1.00 63.19 163 THR A O 1
ATOM 1271 N N . ARG A 1 164 ? -33.526 2.541 31.543 1.00 59.59 164 ARG A N 1
ATOM 1272 C CA . ARG A 1 164 ? -32.107 2.114 31.487 1.00 59.59 164 ARG A CA 1
ATOM 1273 C C . ARG A 1 164 ? -31.577 1.974 30.058 1.00 59.59 164 ARG A C 1
ATOM 1275 O O . ARG A 1 164 ? -30.373 2.077 29.841 1.00 59.59 164 ARG A O 1
ATOM 1282 N N . LYS A 1 165 ? -32.467 1.790 29.077 1.00 60.19 165 LYS A N 1
ATOM 1283 C CA . LYS A 1 165 ? -32.091 1.620 27.667 1.00 60.19 165 LYS A CA 1
ATOM 1284 C C . LYS A 1 165 ? -31.663 2.937 27.008 1.00 60.19 165 LYS A C 1
ATOM 1286 O O . LYS A 1 165 ? -30.780 2.917 26.160 1.00 60.19 165 LYS A O 1
ATOM 1291 N N . ALA A 1 166 ? -32.234 4.066 27.437 1.00 61.84 166 ALA A N 1
ATOM 1292 C CA . ALA A 1 166 ? -31.933 5.383 26.876 1.00 61.84 166 ALA A CA 1
ATOM 1293 C C . ALA A 1 166 ? -30.550 5.919 27.294 1.00 61.84 166 ALA A C 1
ATOM 1295 O O . ALA A 1 166 ? -29.873 6.544 26.486 1.00 61.84 166 ALA A O 1
ATOM 1296 N N . ILE A 1 167 ? -30.105 5.637 28.525 1.00 60.09 167 ILE A N 1
ATOM 1297 C CA . ILE A 1 167 ? -28.837 6.165 29.066 1.00 60.09 167 ILE A CA 1
ATOM 1298 C C . ILE A 1 167 ? -27.628 5.359 28.559 1.00 60.09 167 ILE A C 1
ATOM 1300 O O . ILE A 1 167 ? -26.575 5.926 28.278 1.00 60.09 167 ILE A O 1
ATOM 1304 N N . ALA A 1 168 ? -27.782 4.044 28.366 1.00 58.50 168 ALA A N 1
ATOM 1305 C CA . ALA A 1 168 ? -26.712 3.201 27.828 1.00 58.50 168 ALA A CA 1
ATOM 1306 C C . ALA A 1 168 ? -26.441 3.450 26.329 1.00 58.50 168 ALA A C 1
ATOM 1308 O O . ALA A 1 168 ? -25.320 3.246 25.870 1.00 58.50 168 ALA A O 1
ATOM 1309 N N . SER A 1 16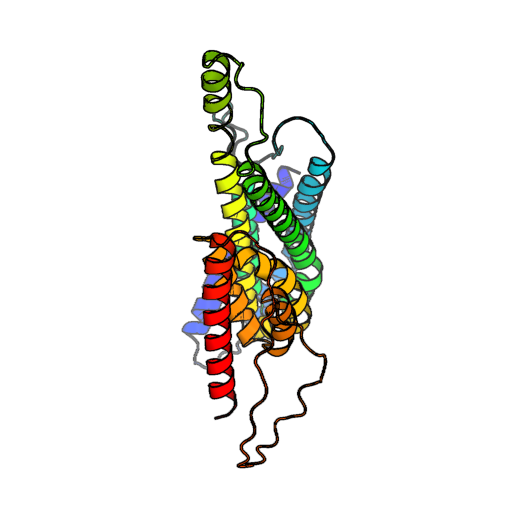9 ? -27.434 3.915 25.558 1.00 58.03 169 SER A N 1
ATOM 1310 C CA . SER A 1 169 ? -27.278 4.118 24.109 1.00 58.03 169 SER A CA 1
ATOM 1311 C C . SER A 1 169 ? -26.581 5.421 23.704 1.00 58.03 169 SER A C 1
ATOM 1313 O O . SER A 1 169 ? -26.070 5.503 22.589 1.00 58.03 169 SER A O 1
ATOM 1315 N N . THR A 1 170 ? -26.558 6.442 24.566 1.00 56.22 170 THR A N 1
ATOM 1316 C CA . THR A 1 170 ? -26.012 7.771 24.230 1.00 56.22 170 THR A CA 1
ATOM 1317 C C . THR A 1 170 ? -24.546 7.952 24.615 1.00 56.22 170 THR A C 1
ATOM 1319 O O . THR A 1 170 ? -23.842 8.683 23.929 1.00 56.22 170 THR A O 1
ATOM 1322 N N . VAL A 1 171 ? -24.051 7.275 25.656 1.00 53.91 171 VAL A N 1
ATOM 1323 C CA . VAL A 1 171 ? -22.671 7.482 26.144 1.00 53.91 171 VAL A CA 1
ATOM 1324 C C . VAL A 1 171 ? -21.626 6.706 25.327 1.00 53.91 171 VAL A C 1
ATOM 1326 O O . VAL A 1 171 ? -20.486 7.140 25.213 1.00 53.91 171 VAL A O 1
ATOM 1329 N N . VAL A 1 172 ? -22.001 5.592 24.692 1.00 55.34 172 VAL A N 1
ATOM 1330 C CA . VAL A 1 172 ? -21.042 4.726 23.976 1.00 55.34 172 VAL A CA 1
ATOM 1331 C C . VAL A 1 172 ? -20.721 5.225 22.554 1.00 55.34 172 VAL A C 1
ATOM 1333 O O . VAL A 1 172 ? -19.709 4.838 21.981 1.00 55.34 172 VAL A O 1
ATOM 1336 N N . ARG A 1 173 ? -21.533 6.117 21.969 1.00 52.72 173 ARG A N 1
ATOM 1337 C CA . ARG A 1 173 ? -21.444 6.449 20.532 1.00 52.72 173 ARG A CA 1
ATOM 1338 C C . ARG A 1 173 ? -20.442 7.550 20.163 1.00 52.72 173 ARG A C 1
ATOM 1340 O O . ARG A 1 173 ? -20.103 7.674 18.994 1.00 52.72 173 ARG A O 1
ATOM 1347 N N . SER A 1 174 ? -19.972 8.342 21.125 1.00 52.94 174 SER A N 1
ATOM 1348 C CA . SER A 1 174 ? -19.240 9.588 20.835 1.00 52.94 174 SER A CA 1
ATOM 1349 C C . SER A 1 174 ? -17.718 9.430 20.734 1.00 52.94 174 SER A C 1
ATOM 1351 O O . SER A 1 174 ? -17.056 10.309 20.196 1.00 52.94 174 SER A O 1
ATOM 1353 N N . HIS A 1 175 ? -17.147 8.337 21.251 1.00 54.47 175 HIS A N 1
ATOM 1354 C CA . HIS A 1 175 ? -15.689 8.148 21.301 1.00 54.47 175 HIS A CA 1
ATOM 1355 C C . HIS A 1 175 ? -15.123 7.225 20.211 1.00 54.47 175 HIS A C 1
ATOM 1357 O O . HIS A 1 175 ? -13.912 7.239 20.000 1.00 54.47 175 HIS A O 1
ATOM 1363 N N . SER A 1 176 ? -15.951 6.454 19.498 1.00 59.72 176 SER A N 1
ATOM 1364 C CA . SER A 1 176 ? -15.467 5.547 18.445 1.00 59.72 176 SER A CA 1
ATOM 1365 C C . SER A 1 176 ? -15.093 6.277 17.150 1.00 59.72 176 SER A C 1
ATOM 1367 O O . SER A 1 176 ? -14.077 5.959 16.542 1.00 59.72 176 SER A O 1
ATOM 1369 N N . THR A 1 177 ? -15.840 7.316 16.767 1.00 63.28 177 THR A N 1
ATOM 1370 C CA . THR A 1 177 ? -15.719 7.943 15.438 1.00 63.28 177 THR A CA 1
ATOM 1371 C C . THR A 1 177 ? -14.354 8.595 15.183 1.00 63.28 177 THR A C 1
ATOM 1373 O O . THR A 1 177 ? -13.788 8.455 14.107 1.00 63.28 177 THR A O 1
ATOM 1376 N N . LEU A 1 178 ? -13.771 9.249 16.192 1.00 61.62 178 LEU A N 1
ATOM 1377 C CA . LEU A 1 178 ? -12.498 9.973 16.059 1.00 61.62 178 LEU A CA 1
ATOM 1378 C C . LEU A 1 178 ? -11.270 9.053 15.942 1.00 61.62 178 LEU A C 1
ATOM 1380 O O . LEU A 1 178 ? -10.253 9.440 15.361 1.00 61.62 178 LEU A O 1
ATOM 1384 N N . SER A 1 179 ? -11.322 7.855 16.533 1.00 65.38 179 SER A N 1
ATOM 1385 C CA . SER A 1 179 ? -10.226 6.882 16.423 1.00 65.38 179 SER A CA 1
ATOM 1386 C C . SER A 1 179 ? -10.221 6.207 15.053 1.00 65.38 179 SER A C 1
ATOM 1388 O O . SER A 1 179 ? -9.136 5.980 14.499 1.00 65.38 179 SER A O 1
ATOM 1390 N N . ASP A 1 180 ? -11.416 5.941 14.521 1.00 74.88 180 ASP A N 1
ATOM 1391 C CA . ASP A 1 180 ? -11.634 5.276 13.238 1.00 74.88 180 ASP A CA 1
ATOM 1392 C C . ASP A 1 180 ? -11.110 6.126 12.072 1.00 74.88 180 ASP A C 1
ATOM 1394 O O . ASP A 1 180 ? -10.332 5.617 11.264 1.00 74.88 180 ASP A O 1
ATOM 1398 N N . ASP A 1 181 ? -11.382 7.439 12.060 1.00 81.69 181 ASP A N 1
ATOM 1399 C CA . ASP A 1 181 ? -10.918 8.358 11.002 1.00 81.69 181 ASP A CA 1
ATOM 1400 C C . ASP A 1 181 ? -9.394 8.325 10.807 1.00 81.69 181 ASP A C 1
ATOM 1402 O O . ASP A 1 181 ? -8.870 8.403 9.694 1.00 81.69 181 ASP A O 1
ATOM 1406 N N . ARG A 1 182 ? -8.643 8.194 11.904 1.00 79.19 182 ARG A N 1
ATOM 1407 C CA . ARG A 1 182 ? -7.180 8.237 11.847 1.00 79.19 182 ARG A CA 1
ATOM 1408 C C . ARG A 1 182 ? -6.559 6.897 11.448 1.00 79.19 182 ARG A C 1
ATOM 1410 O O . ARG A 1 182 ? -5.542 6.899 10.761 1.00 79.19 182 ARG A O 1
ATOM 1417 N N . ASN A 1 183 ? -7.125 5.769 11.895 1.00 83.81 183 ASN A N 1
ATOM 1418 C CA . ASN A 1 183 ? -6.701 4.443 11.411 1.00 83.81 183 ASN A CA 1
ATOM 1419 C C . ASN A 1 183 ? -6.975 4.323 9.916 1.00 83.81 183 ASN A C 1
ATOM 1421 O O . ASN A 1 183 ? -6.120 3.873 9.158 1.00 83.81 183 ASN A O 1
ATOM 1425 N N . GLN A 1 184 ? -8.138 4.821 9.501 1.00 88.75 184 GLN A N 1
ATOM 1426 C CA . GLN A 1 184 ? -8.513 4.913 8.107 1.00 88.75 184 GLN A CA 1
ATOM 1427 C C . GLN A 1 184 ? -7.505 5.740 7.305 1.00 88.75 184 GLN A C 1
ATOM 1429 O O . GLN A 1 184 ? -7.080 5.288 6.249 1.00 88.75 184 GLN A O 1
ATOM 1434 N N . MET A 1 185 ? -7.073 6.905 7.802 1.00 87.25 185 MET A N 1
ATOM 1435 C CA . MET A 1 185 ? -6.056 7.707 7.113 1.00 87.25 185 MET A CA 1
ATOM 1436 C C . MET A 1 185 ? -4.736 6.944 6.935 1.00 87.25 185 MET A C 1
ATOM 1438 O O . MET A 1 185 ? -4.207 6.903 5.830 1.00 87.25 185 MET A O 1
ATOM 1442 N N . ALA A 1 186 ? -4.231 6.290 7.986 1.00 86.88 186 ALA A N 1
ATOM 1443 C CA . ALA A 1 186 ? -2.997 5.508 7.892 1.00 86.88 186 ALA A CA 1
ATOM 1444 C C . ALA A 1 186 ? -3.125 4.346 6.891 1.00 86.88 186 ALA A C 1
ATOM 1446 O O . ALA A 1 186 ? -2.223 4.128 6.083 1.00 86.88 186 ALA A O 1
ATOM 1447 N N . LEU A 1 187 ? -4.261 3.637 6.905 1.00 92.56 187 LEU A N 1
ATOM 1448 C CA . LEU A 1 187 ? -4.559 2.579 5.941 1.00 92.56 187 LEU A CA 1
ATOM 1449 C C . LEU A 1 187 ? -4.592 3.114 4.506 1.00 92.56 187 LEU A C 1
ATOM 1451 O O . LEU A 1 187 ? -3.982 2.519 3.623 1.00 92.56 187 LEU A O 1
ATOM 1455 N N . LEU A 1 188 ? -5.255 4.250 4.275 1.00 93.56 188 LEU A N 1
ATOM 1456 C CA . LEU A 1 188 ? -5.304 4.893 2.961 1.00 93.56 188 LEU A CA 1
ATOM 1457 C C . LEU A 1 188 ? -3.906 5.245 2.454 1.00 93.56 188 LEU A C 1
ATOM 1459 O O . LEU A 1 188 ? -3.605 4.981 1.293 1.00 93.56 188 LEU A O 1
ATOM 1463 N N . THR A 1 189 ? -3.037 5.786 3.309 1.00 90.75 189 THR A N 1
ATOM 1464 C CA . THR A 1 189 ? -1.672 6.126 2.899 1.00 90.75 189 THR A CA 1
ATOM 1465 C C . THR A 1 189 ? -0.816 4.886 2.636 1.00 90.75 189 THR A C 1
ATOM 1467 O O . THR A 1 189 ? -0.031 4.894 1.691 1.00 90.75 189 THR A O 1
ATOM 1470 N N . MET A 1 190 ? -0.999 3.793 3.391 1.00 94.19 190 MET A N 1
ATOM 1471 C CA . MET A 1 190 ? -0.351 2.507 3.085 1.00 94.19 190 MET A CA 1
ATOM 1472 C C . MET A 1 190 ? -0.802 1.957 1.730 1.00 94.19 190 MET A C 1
ATOM 1474 O O . MET A 1 190 ? 0.040 1.582 0.919 1.00 94.19 190 MET A O 1
ATOM 1478 N N . LEU A 1 191 ? -2.111 1.944 1.456 1.00 96.44 191 LEU A N 1
ATOM 1479 C CA . LEU A 1 191 ? -2.655 1.471 0.178 1.00 96.44 191 LEU A CA 1
ATOM 1480 C C . LEU A 1 191 ? -2.180 2.340 -0.993 1.00 96.44 191 LEU A C 1
ATOM 1482 O O . LEU A 1 191 ? -1.758 1.808 -2.016 1.00 96.44 191 LEU A O 1
ATOM 1486 N N . ALA A 1 192 ? -2.170 3.664 -0.832 1.00 94.81 192 ALA A N 1
ATOM 1487 C CA . ALA A 1 192 ? -1.641 4.580 -1.840 1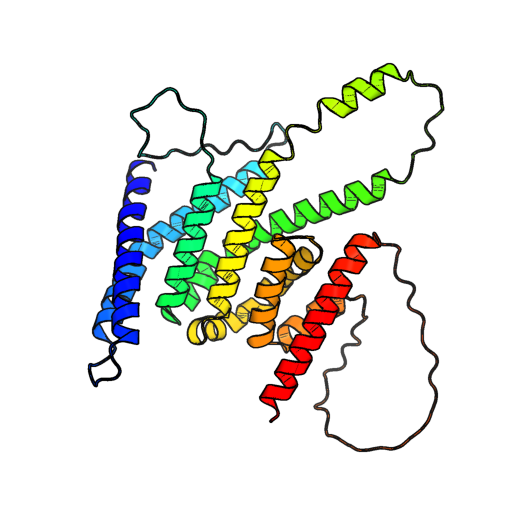.00 94.81 192 ALA A CA 1
ATOM 1488 C C . ALA A 1 192 ? -0.144 4.340 -2.104 1.00 94.81 192 ALA A C 1
ATOM 1490 O O . ALA A 1 192 ? 0.276 4.289 -3.258 1.00 94.81 192 ALA A O 1
ATOM 1491 N N . CYS A 1 193 ? 0.648 4.139 -1.046 1.00 94.69 193 CYS A N 1
ATOM 1492 C CA . CYS A 1 193 ? 2.069 3.806 -1.143 1.00 94.69 193 CYS A CA 1
ATOM 1493 C C . CYS A 1 193 ? 2.286 2.490 -1.909 1.00 94.69 193 CYS A C 1
ATOM 1495 O O . CYS A 1 193 ? 3.063 2.466 -2.862 1.00 94.69 193 CYS A O 1
ATOM 1497 N N . ILE A 1 194 ? 1.545 1.429 -1.563 1.00 96.44 194 ILE A N 1
ATOM 1498 C CA . ILE A 1 194 ? 1.589 0.143 -2.277 1.00 96.44 194 ILE A CA 1
ATOM 1499 C C . ILE A 1 194 ? 1.233 0.342 -3.753 1.00 96.44 194 ILE A C 1
ATOM 1501 O O . ILE A 1 194 ? 1.980 -0.107 -4.617 1.00 96.44 194 ILE A O 1
ATOM 1505 N N . SER A 1 195 ? 0.132 1.039 -4.054 1.00 96.00 195 SER A N 1
ATOM 1506 C CA . SER A 1 195 ? -0.306 1.255 -5.438 1.00 96.00 195 SER A CA 1
ATOM 1507 C C . SER A 1 195 ? 0.772 1.957 -6.268 1.00 96.00 195 SER A C 1
ATOM 1509 O O . SER A 1 195 ? 1.131 1.463 -7.334 1.00 96.00 195 SER A O 1
ATOM 1511 N N . ARG A 1 196 ? 1.380 3.034 -5.746 1.00 93.25 196 ARG A N 1
ATOM 1512 C CA . ARG A 1 196 ? 2.492 3.737 -6.416 1.00 93.25 196 ARG A CA 1
ATOM 1513 C C . ARG A 1 196 ? 3.689 2.822 -6.672 1.00 93.25 196 ARG A C 1
ATOM 1515 O O . ARG A 1 196 ? 4.251 2.842 -7.763 1.00 93.25 196 ARG A O 1
ATOM 1522 N N . CYS A 1 197 ? 4.053 1.986 -5.697 1.00 94.06 197 CYS A N 1
ATOM 1523 C CA . CYS A 1 197 ? 5.164 1.045 -5.852 1.00 94.06 197 CYS A CA 1
ATOM 1524 C C . CYS A 1 197 ? 4.905 0.020 -6.966 1.00 94.06 197 CYS A C 1
ATOM 1526 O O . CYS A 1 197 ? 5.817 -0.306 -7.721 1.00 94.06 197 CYS A O 1
ATOM 1528 N N . LEU A 1 198 ? 3.665 -0.465 -7.081 1.00 94.69 198 LEU A N 1
ATOM 1529 C CA . LEU A 1 198 ? 3.263 -1.447 -8.091 1.00 94.69 198 LEU A CA 1
ATOM 1530 C C . LEU A 1 198 ? 3.097 -0.832 -9.490 1.00 94.69 198 LEU A C 1
ATOM 1532 O O . LEU A 1 198 ? 3.354 -1.506 -10.481 1.00 94.69 198 LEU A O 1
ATOM 1536 N N . GLN A 1 199 ? 2.685 0.436 -9.578 1.00 93.69 199 GLN A N 1
ATOM 1537 C CA . GLN A 1 199 ? 2.541 1.158 -10.849 1.00 93.69 199 GLN A CA 1
ATOM 1538 C C . GLN A 1 199 ? 3.889 1.519 -11.485 1.00 93.69 199 GLN A C 1
ATOM 1540 O O . GLN A 1 199 ? 3.978 1.663 -12.705 1.00 93.69 199 GLN A O 1
ATOM 1545 N N . SER A 1 200 ? 4.951 1.648 -10.685 1.00 91.69 200 SER A N 1
ATOM 1546 C CA . SER A 1 200 ? 6.303 1.828 -11.213 1.00 91.69 200 SER A CA 1
ATOM 1547 C C . SER A 1 200 ? 6.719 0.601 -12.024 1.00 91.69 200 SER A C 1
ATOM 1549 O O . SER A 1 200 ? 6.787 -0.508 -11.502 1.00 91.69 200 SER A O 1
ATOM 1551 N N . ARG A 1 201 ? 7.056 0.794 -13.305 1.00 88.00 201 ARG A N 1
ATOM 1552 C CA . ARG A 1 201 ? 7.430 -0.307 -14.210 1.00 88.00 201 ARG A CA 1
ATOM 1553 C C . ARG A 1 201 ? 8.628 -1.112 -13.703 1.00 88.00 201 ARG A C 1
ATOM 1555 O O . ARG A 1 201 ? 8.665 -2.324 -13.873 1.00 88.00 201 ARG A O 1
ATOM 1562 N N . VAL A 1 202 ? 9.619 -0.439 -13.121 1.00 89.12 202 VAL A N 1
ATOM 1563 C CA . VAL A 1 202 ? 10.862 -1.082 -12.670 1.00 89.12 202 VAL A CA 1
ATOM 1564 C C . VAL A 1 202 ? 10.649 -1.762 -11.319 1.00 89.12 202 VAL A C 1
ATOM 1566 O O . VAL A 1 202 ? 10.933 -2.949 -11.175 1.00 89.12 202 VAL A O 1
ATOM 1569 N N . LEU A 1 203 ? 10.103 -1.030 -10.344 1.00 91.56 203 LEU A N 1
ATOM 1570 C CA . LEU A 1 203 ? 9.885 -1.562 -9.001 1.00 91.56 203 LEU A CA 1
ATOM 1571 C C . LEU A 1 203 ? 8.780 -2.625 -8.986 1.00 91.56 203 LEU A C 1
ATOM 1573 O O . LEU A 1 203 ? 8.958 -3.668 -8.371 1.00 91.56 203 LEU A O 1
ATOM 1577 N N . GLY A 1 204 ? 7.675 -2.411 -9.700 1.00 92.56 204 GLY A N 1
ATOM 1578 C CA . GLY A 1 204 ? 6.549 -3.342 -9.763 1.00 92.56 204 GLY A CA 1
ATOM 1579 C C . GLY A 1 204 ? 6.955 -4.738 -10.239 1.00 92.56 204 GLY A C 1
ATOM 1580 O O . GLY A 1 204 ? 6.554 -5.727 -9.629 1.00 92.56 204 GLY A O 1
ATOM 1581 N N . VAL A 1 205 ? 7.832 -4.831 -11.249 1.00 93.19 205 VAL A N 1
ATOM 1582 C CA . VAL A 1 205 ? 8.406 -6.115 -11.701 1.00 93.19 205 VAL A CA 1
ATOM 1583 C C . VAL A 1 205 ? 9.263 -6.754 -10.605 1.00 93.19 205 VAL A C 1
ATOM 1585 O O . VAL A 1 205 ? 9.176 -7.958 -10.373 1.00 93.19 205 VAL A O 1
ATOM 1588 N N . GLY A 1 206 ? 10.056 -5.955 -9.888 1.00 93.75 206 GLY A N 1
ATOM 1589 C CA . GLY A 1 206 ? 10.819 -6.427 -8.734 1.00 93.75 206 GLY A CA 1
ATOM 1590 C C . GLY A 1 206 ? 9.937 -6.958 -7.595 1.00 93.75 206 GLY A C 1
ATOM 1591 O O . GLY A 1 206 ? 10.333 -7.880 -6.888 1.00 93.75 206 GLY A O 1
ATOM 1592 N N . LEU A 1 207 ? 8.721 -6.425 -7.444 1.00 95.50 207 LEU A N 1
ATOM 1593 C CA . LEU A 1 207 ? 7.764 -6.805 -6.401 1.00 95.50 207 LEU A CA 1
ATOM 1594 C C . LEU A 1 207 ? 6.811 -7.946 -6.804 1.00 95.50 207 LEU A C 1
ATOM 1596 O O . LEU A 1 207 ? 5.896 -8.260 -6.041 1.00 95.50 207 LEU A O 1
ATOM 1600 N N . LEU A 1 208 ? 7.023 -8.616 -7.945 1.00 94.12 208 LEU A N 1
ATOM 1601 C CA . LEU A 1 208 ? 6.188 -9.745 -8.390 1.00 94.12 208 LEU A CA 1
ATOM 1602 C C . LEU A 1 208 ? 6.049 -10.844 -7.322 1.00 94.12 208 LEU A C 1
ATOM 1604 O O . LEU A 1 208 ? 4.957 -11.369 -7.103 1.00 94.12 208 LEU A O 1
ATOM 1608 N N . GLY A 1 209 ? 7.127 -11.135 -6.586 1.00 94.69 209 GLY A N 1
ATOM 1609 C CA . GLY A 1 209 ? 7.115 -12.114 -5.491 1.00 94.69 209 GLY A CA 1
ATOM 1610 C C . GLY A 1 209 ? 6.149 -11.769 -4.349 1.00 94.69 209 GLY A C 1
ATOM 1611 O O . GLY A 1 209 ? 5.707 -12.660 -3.621 1.00 94.69 209 GLY A O 1
ATOM 1612 N N . LEU A 1 210 ? 5.766 -10.496 -4.213 1.00 96.12 210 LEU A N 1
ATOM 1613 C CA . LEU A 1 210 ? 4.839 -10.022 -3.189 1.00 96.12 210 LEU A CA 1
ATOM 1614 C C . LEU A 1 210 ? 3.381 -9.985 -3.646 1.00 96.12 210 LEU A C 1
ATOM 1616 O O . LEU A 1 210 ? 2.510 -9.864 -2.785 1.00 96.12 210 LEU A O 1
ATOM 1620 N N . VAL A 1 211 ? 3.079 -10.122 -4.943 1.00 94.62 211 VAL A N 1
ATOM 1621 C CA . VAL A 1 211 ? 1.716 -9.935 -5.484 1.00 94.62 211 VAL A CA 1
ATOM 1622 C C . VAL A 1 211 ? 0.683 -10.784 -4.742 1.00 94.62 211 VAL A C 1
ATOM 1624 O O . VAL A 1 211 ? -0.351 -10.274 -4.313 1.00 94.62 211 VAL A O 1
ATOM 1627 N N . SER A 1 212 ? 0.991 -12.062 -4.510 1.00 93.44 212 SER A N 1
ATOM 1628 C CA . SER A 1 212 ? 0.112 -12.980 -3.773 1.00 93.44 212 SER A CA 1
ATOM 1629 C C . SER A 1 212 ? -0.111 -12.543 -2.316 1.00 93.44 212 SER A C 1
ATOM 1631 O O . SER A 1 212 ? -1.239 -12.557 -1.809 1.00 93.44 212 SER A O 1
ATOM 1633 N N . SER A 1 213 ? 0.953 -12.097 -1.640 1.00 95.56 213 SER A N 1
ATOM 1634 C CA . SER A 1 213 ? 0.891 -11.637 -0.249 1.00 95.56 213 SER A CA 1
ATOM 1635 C C . SER A 1 213 ? 0.098 -10.332 -0.124 1.00 95.56 213 SER A C 1
ATOM 1637 O O . SER A 1 213 ? -0.782 -10.236 0.733 1.00 95.56 213 SER A O 1
ATOM 1639 N N . ILE A 1 214 ? 0.346 -9.365 -1.015 1.00 96.44 214 ILE A N 1
ATOM 1640 C CA . ILE A 1 214 ? -0.382 -8.091 -1.066 1.00 96.44 214 ILE A CA 1
ATOM 1641 C C . ILE A 1 214 ? -1.855 -8.348 -1.375 1.00 96.44 214 ILE A C 1
ATOM 1643 O O . ILE A 1 214 ? -2.725 -7.871 -0.648 1.00 96.44 214 ILE A O 1
ATOM 1647 N N . GLY A 1 215 ? -2.144 -9.155 -2.398 1.00 94.69 215 GLY A N 1
ATOM 1648 C CA . GLY A 1 215 ? -3.506 -9.519 -2.775 1.00 94.69 215 GLY A CA 1
ATOM 1649 C C . GLY A 1 215 ? -4.288 -10.115 -1.609 1.00 94.69 215 GLY A C 1
ATOM 1650 O O . GLY A 1 215 ? -5.392 -9.667 -1.313 1.00 94.69 215 GLY A O 1
ATOM 1651 N N . THR A 1 216 ? -3.694 -11.061 -0.879 1.00 92.81 216 THR A N 1
ATOM 1652 C CA . THR A 1 216 ? -4.347 -11.713 0.269 1.00 92.81 216 THR A CA 1
ATOM 1653 C C . THR A 1 216 ? -4.782 -10.716 1.349 1.00 92.81 216 THR A C 1
ATOM 1655 O O . THR A 1 216 ? -5.849 -10.880 1.938 1.00 92.81 216 THR A O 1
ATOM 1658 N N . LEU A 1 217 ? -3.990 -9.670 1.598 1.00 95.06 217 LEU A N 1
ATOM 1659 C CA . LEU A 1 217 ? -4.298 -8.659 2.612 1.00 95.06 217 LEU A CA 1
ATOM 1660 C C . LEU A 1 217 ? -5.235 -7.559 2.112 1.00 95.06 217 LEU A C 1
ATOM 1662 O O . LEU A 1 217 ? -6.040 -7.042 2.883 1.00 95.06 217 LEU A O 1
ATOM 1666 N N . VAL A 1 218 ? -5.138 -7.191 0.836 1.00 95.94 218 VAL A N 1
ATOM 1667 C CA . VAL A 1 218 ? -5.908 -6.078 0.268 1.00 95.94 218 VAL A CA 1
ATOM 1668 C C . VAL A 1 218 ? -7.310 -6.511 -0.153 1.00 95.94 218 VAL A C 1
ATOM 1670 O O . VAL A 1 218 ? -8.257 -5.740 -0.011 1.00 95.94 218 VAL A O 1
ATOM 1673 N N . LEU A 1 219 ? -7.491 -7.746 -0.625 1.00 93.94 219 LEU A N 1
ATOM 1674 C CA . LEU A 1 219 ? -8.787 -8.200 -1.129 1.00 93.94 219 LEU A CA 1
ATOM 1675 C C . LEU A 1 219 ? -9.939 -8.106 -0.100 1.00 93.94 219 LEU A C 1
ATOM 1677 O O . LEU A 1 219 ? -11.014 -7.639 -0.481 1.00 93.94 219 LEU A O 1
ATOM 1681 N N . PRO A 1 220 ? -9.766 -8.445 1.196 1.00 92.81 220 PRO A N 1
ATOM 1682 C CA . PRO A 1 220 ? -10.816 -8.255 2.206 1.00 92.81 220 PRO A CA 1
ATOM 1683 C C . PRO A 1 220 ? -11.240 -6.793 2.434 1.00 92.81 220 PRO A C 1
ATOM 1685 O O . PRO A 1 220 ? -12.310 -6.546 3.006 1.00 92.81 220 PRO A O 1
ATOM 1688 N N . LEU A 1 221 ? -10.420 -5.823 2.014 1.00 94.19 221 LEU A N 1
ATOM 1689 C CA . LEU A 1 221 ? -10.718 -4.390 2.103 1.00 94.19 221 LEU A CA 1
ATOM 1690 C C . LEU A 1 221 ? -11.628 -3.909 0.965 1.00 94.19 221 LEU A C 1
ATOM 1692 O O . LEU A 1 221 ? -12.271 -2.876 1.111 1.00 94.19 221 LEU A O 1
ATOM 1696 N N . LEU A 1 222 ? -11.777 -4.675 -0.124 1.00 92.81 222 LEU A N 1
ATOM 1697 C CA . LEU A 1 222 ? -12.747 -4.369 -1.191 1.00 92.81 222 LEU A CA 1
ATOM 1698 C C . LEU A 1 222 ? -14.201 -4.406 -0.701 1.00 92.81 222 LEU A C 1
ATOM 1700 O O . LEU A 1 222 ? -15.084 -3.804 -1.307 1.00 92.81 222 LEU A O 1
ATOM 1704 N N . ALA A 1 223 ? -14.450 -5.125 0.392 1.00 88.94 223 ALA A N 1
ATOM 1705 C CA . ALA A 1 223 ? -15.742 -5.171 1.061 1.00 88.94 223 ALA A CA 1
ATOM 1706 C C . ALA A 1 223 ? -16.093 -3.862 1.793 1.00 88.94 223 ALA A C 1
ATOM 1708 O O . ALA A 1 223 ? -17.247 -3.692 2.189 1.00 88.94 223 ALA A O 1
ATOM 1709 N N . ASP A 1 224 ? -15.126 -2.963 2.006 1.00 89.75 224 ASP A N 1
ATOM 1710 C CA . ASP A 1 224 ? -15.388 -1.669 2.625 1.00 89.75 224 ASP A CA 1
ATOM 1711 C C . ASP A 1 224 ? -15.975 -0.677 1.617 1.00 89.75 224 ASP A C 1
ATOM 1713 O O . ASP A 1 224 ? -15.514 -0.527 0.482 1.00 89.75 224 ASP A O 1
ATOM 1717 N N . ASP A 1 225 ? -16.983 0.064 2.064 1.00 87.75 225 ASP A N 1
ATOM 1718 C CA . ASP A 1 225 ? -17.538 1.167 1.293 1.00 87.75 225 ASP A CA 1
ATOM 1719 C C . ASP A 1 225 ? -16.693 2.445 1.470 1.00 87.75 225 ASP A C 1
ATOM 1721 O O . ASP A 1 225 ? -16.087 2.698 2.517 1.00 87.75 225 ASP A O 1
ATOM 1725 N N . GLY A 1 226 ? -16.674 3.287 0.435 1.00 92.50 226 GLY A N 1
ATOM 1726 C CA . GLY A 1 226 ? -15.970 4.570 0.431 1.00 92.50 226 GLY A CA 1
ATOM 1727 C C . GLY A 1 226 ? -14.464 4.456 0.180 1.00 92.50 226 GLY A C 1
ATOM 1728 O O . GLY A 1 226 ? -13.988 3.519 -0.456 1.00 92.50 226 GLY A O 1
ATOM 1729 N N . LYS A 1 227 ? -13.707 5.426 0.712 1.00 94.75 227 LYS A N 1
ATOM 1730 C CA . LYS A 1 227 ? -12.305 5.674 0.326 1.00 94.75 227 LYS A CA 1
ATOM 1731 C C . LYS A 1 227 ? -11.379 4.466 0.487 1.00 94.75 227 LYS A C 1
ATOM 1733 O O . LYS A 1 227 ? -10.445 4.326 -0.290 1.00 94.75 227 LYS A O 1
ATOM 1738 N N . VAL A 1 228 ? -11.595 3.630 1.510 1.00 94.62 228 VAL A N 1
ATOM 1739 C CA . VAL A 1 228 ?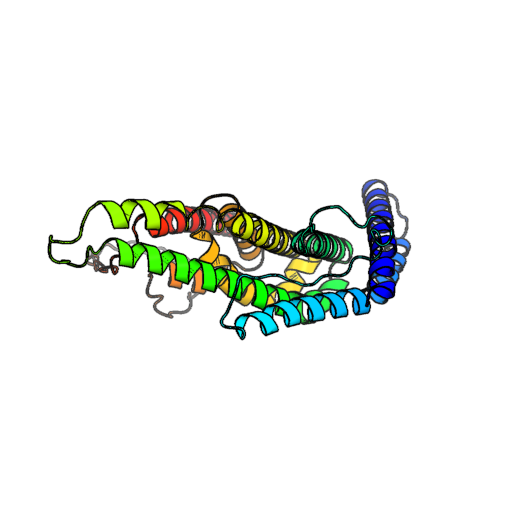 -10.737 2.456 1.765 1.00 94.62 228 VAL A CA 1
ATOM 1740 C C . VAL A 1 228 ? -10.929 1.410 0.680 1.00 94.62 228 VAL A C 1
ATOM 1742 O O . VAL A 1 228 ? -9.940 0.942 0.124 1.00 94.62 228 VAL A O 1
ATOM 1745 N N . GLY A 1 229 ? -12.181 1.090 0.345 1.00 93.06 229 GLY A N 1
ATOM 1746 C CA . GLY A 1 229 ? -12.479 0.167 -0.745 1.00 93.06 229 GLY A CA 1
ATOM 1747 C C . GLY A 1 229 ? -11.982 0.693 -2.088 1.00 93.06 229 GLY A C 1
ATOM 1748 O O . GLY A 1 229 ? -11.445 -0.082 -2.867 1.00 93.06 229 GLY A O 1
ATOM 1749 N N . ASP A 1 230 ? -12.086 2.005 -2.329 1.00 94.88 230 ASP A N 1
ATOM 1750 C CA . ASP A 1 230 ? -11.598 2.633 -3.566 1.00 94.88 230 ASP A CA 1
ATOM 1751 C C . ASP A 1 230 ? -10.068 2.548 -3.671 1.00 94.88 230 ASP A C 1
ATOM 1753 O O . ASP A 1 230 ? -9.533 2.148 -4.700 1.00 94.88 230 ASP A O 1
ATOM 1757 N N . ALA A 1 231 ? -9.349 2.840 -2.583 1.00 96.06 231 ALA A N 1
ATOM 1758 C CA . ALA A 1 231 ? -7.896 2.692 -2.541 1.00 96.06 231 ALA A CA 1
ATOM 1759 C C . ALA A 1 231 ? -7.457 1.224 -2.683 1.00 96.06 231 ALA A C 1
ATOM 1761 O O . ALA A 1 231 ? -6.472 0.937 -3.361 1.00 96.06 231 ALA A O 1
ATOM 1762 N N . ALA A 1 232 ? -8.187 0.286 -2.071 1.00 96.00 232 ALA A N 1
ATOM 1763 C CA . ALA A 1 232 ? -7.932 -1.144 -2.215 1.00 96.00 232 ALA A CA 1
ATOM 1764 C C . ALA A 1 232 ? -8.173 -1.617 -3.657 1.00 96.00 232 ALA A C 1
ATOM 1766 O O . ALA A 1 232 ? -7.389 -2.401 -4.183 1.00 96.00 232 ALA A O 1
ATOM 1767 N N . GLU A 1 233 ? -9.216 -1.111 -4.317 1.00 94.81 233 GLU A N 1
ATOM 1768 C CA . GLU A 1 233 ? -9.504 -1.395 -5.722 1.00 94.81 233 GLU A CA 1
ATOM 1769 C C . GLU A 1 233 ? -8.363 -0.941 -6.637 1.00 94.81 233 GLU A C 1
ATOM 1771 O O . GLU A 1 233 ? -7.930 -1.716 -7.488 1.00 94.81 233 GLU A O 1
ATOM 1776 N N . GLU A 1 234 ? -7.823 0.261 -6.426 1.00 96.44 234 GLU A N 1
ATOM 1777 C CA . GLU A 1 234 ? -6.663 0.751 -7.180 1.00 96.44 234 GLU A CA 1
ATOM 1778 C C . GLU A 1 234 ? -5.422 -0.126 -6.979 1.00 96.44 234 GLU A C 1
ATOM 1780 O O . GLU A 1 234 ? -4.728 -0.446 -7.943 1.00 96.44 234 GLU A O 1
ATOM 1785 N N . VAL A 1 235 ? -5.167 -0.599 -5.754 1.00 96.94 235 VAL A N 1
ATOM 1786 C CA . VAL A 1 235 ? -4.074 -1.554 -5.508 1.00 96.94 235 VAL A CA 1
ATOM 1787 C C . VAL A 1 235 ? -4.308 -2.861 -6.266 1.00 96.94 235 VAL A C 1
ATOM 1789 O O . VAL A 1 235 ? -3.382 -3.372 -6.892 1.00 96.94 235 VAL A O 1
ATOM 1792 N N . VAL A 1 236 ? -5.530 -3.403 -6.262 1.00 95.00 236 VAL A N 1
ATOM 1793 C CA . VAL A 1 236 ? -5.832 -4.657 -6.970 1.00 95.00 236 VAL A CA 1
ATOM 1794 C C . VAL A 1 236 ? -5.720 -4.493 -8.486 1.00 95.00 236 VAL A C 1
ATOM 1796 O O . VAL A 1 236 ? -5.196 -5.392 -9.138 1.00 95.00 236 VAL A O 1
ATOM 1799 N N . LYS A 1 237 ? -6.115 -3.348 -9.055 1.00 93.50 237 LYS A N 1
ATOM 1800 C CA . LYS A 1 237 ? -5.864 -3.038 -10.475 1.00 93.50 237 LYS A CA 1
ATOM 1801 C C . LYS A 1 237 ? -4.369 -3.064 -10.792 1.00 93.50 237 LYS A C 1
ATOM 1803 O O . LYS A 1 237 ? -3.970 -3.717 -11.753 1.00 93.50 237 LYS A O 1
ATOM 1808 N N . SER A 1 238 ? -3.547 -2.425 -9.959 1.00 95.06 238 SER A N 1
ATOM 1809 C CA . SER A 1 238 ? -2.088 -2.417 -10.122 1.00 95.06 238 SER A CA 1
ATOM 1810 C C . SER A 1 238 ? -1.486 -3.825 -10.016 1.00 95.06 238 SER A C 1
ATOM 1812 O O . SER A 1 238 ? -0.626 -4.189 -10.809 1.00 95.06 238 SER A O 1
ATOM 1814 N N . LEU A 1 239 ? -1.973 -4.657 -9.091 1.00 94.69 239 LEU A N 1
ATOM 1815 C CA . LEU A 1 239 ? -1.547 -6.056 -8.976 1.00 94.69 239 LEU A CA 1
ATOM 1816 C C . LEU A 1 239 ? -1.949 -6.893 -10.201 1.00 94.69 239 LEU A C 1
ATOM 1818 O O . LEU A 1 239 ? -1.140 -7.680 -10.679 1.00 94.69 239 LEU A O 1
ATOM 1822 N N . LEU A 1 240 ? -3.167 -6.719 -10.727 1.00 91.12 240 LEU A N 1
ATOM 1823 C CA . LEU A 1 240 ? -3.642 -7.429 -11.923 1.00 91.12 240 LEU A CA 1
ATOM 1824 C C . LEU A 1 240 ? -2.851 -7.044 -13.177 1.00 91.12 240 LEU A C 1
ATOM 1826 O O . LEU A 1 240 ? -2.644 -7.888 -14.045 1.00 91.12 240 LEU A O 1
ATOM 1830 N N . ALA A 1 241 ? -2.404 -5.789 -13.262 1.00 90.88 241 ALA A N 1
ATOM 1831 C CA . ALA A 1 241 ? -1.532 -5.322 -14.334 1.00 90.88 241 ALA A CA 1
ATOM 1832 C C . ALA A 1 241 ? -0.121 -5.938 -14.265 1.00 90.88 241 ALA A C 1
ATOM 1834 O O . ALA A 1 241 ? 0.527 -6.073 -15.300 1.00 90.88 241 ALA A O 1
ATOM 1835 N N . LEU A 1 242 ? 0.348 -6.316 -13.069 1.00 91.62 242 LEU A N 1
ATOM 1836 C CA . LEU A 1 242 ? 1.644 -6.972 -12.872 1.00 91.62 242 LEU A CA 1
ATOM 1837 C C . LEU A 1 242 ? 1.573 -8.488 -13.078 1.00 91.62 242 LEU A C 1
ATOM 1839 O O . LEU A 1 242 ? 2.380 -9.042 -13.819 1.00 91.62 242 LEU A O 1
ATOM 1843 N N . ASP A 1 243 ? 0.633 -9.154 -12.406 1.00 91.44 243 ASP A N 1
ATOM 1844 C CA . ASP A 1 243 ? 0.445 -10.604 -12.463 1.00 91.44 243 ASP A CA 1
ATOM 1845 C C . ASP A 1 243 ? -1.017 -10.966 -12.152 1.00 91.44 243 ASP A C 1
ATOM 1847 O O . ASP A 1 243 ? -1.445 -11.104 -10.999 1.00 91.44 243 ASP A O 1
ATOM 1851 N N . SER A 1 244 ? -1.804 -11.110 -13.220 1.00 88.31 244 SER A N 1
ATOM 1852 C CA . SER A 1 244 ? -3.216 -11.490 -13.129 1.00 88.31 244 SER A CA 1
ATOM 1853 C C . SER A 1 244 ? -3.422 -12.929 -12.633 1.00 88.31 244 SER A C 1
ATOM 1855 O O . SER A 1 244 ? -4.403 -13.199 -11.931 1.00 88.31 244 SER A O 1
ATOM 1857 N N . ASP A 1 245 ? -2.481 -13.838 -12.908 1.00 86.62 245 ASP A N 1
ATOM 1858 C CA . ASP A 1 245 ? -2.569 -15.251 -12.527 1.00 86.62 245 ASP A CA 1
ATOM 1859 C C . ASP A 1 245 ? -2.385 -15.439 -11.016 1.00 86.62 245 ASP A C 1
ATOM 1861 O O . ASP A 1 245 ? -3.090 -16.242 -10.387 1.00 86.62 245 ASP A O 1
ATOM 1865 N N . ALA A 1 246 ? -1.476 -14.669 -10.408 1.00 86.56 246 ALA A N 1
ATOM 1866 C CA . ALA A 1 246 ? 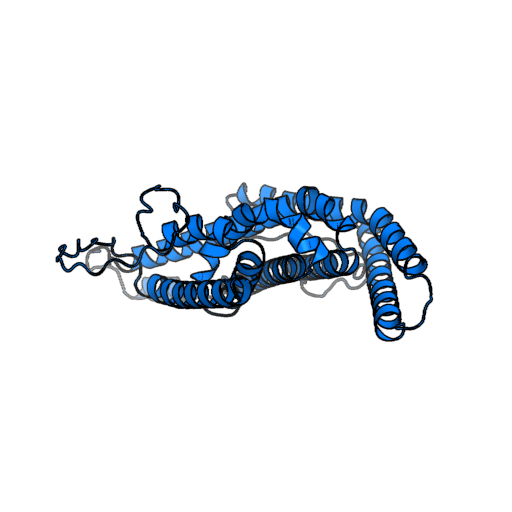-1.228 -14.708 -8.969 1.00 86.56 246 ALA A CA 1
ATOM 1867 C C . ALA A 1 246 ? -2.461 -14.309 -8.142 1.00 86.56 246 ALA A C 1
ATOM 1869 O O . ALA A 1 246 ? -2.691 -14.869 -7.064 1.00 86.56 246 ALA A O 1
ATOM 1870 N N . LEU A 1 247 ? -3.282 -13.382 -8.646 1.00 86.25 247 LEU A N 1
ATOM 1871 C CA . LEU A 1 247 ? -4.497 -12.924 -7.966 1.00 86.25 247 LEU A CA 1
ATOM 1872 C C . LEU A 1 247 ? -5.747 -13.732 -8.287 1.00 86.25 247 LEU A C 1
ATOM 1874 O O . LEU A 1 247 ? -6.695 -13.717 -7.496 1.00 86.25 247 LEU A O 1
ATOM 1878 N N . TRP A 1 248 ? -5.757 -14.459 -9.404 1.00 80.81 248 TRP A N 1
ATOM 1879 C CA . TRP A 1 248 ? -6.933 -15.211 -9.828 1.00 80.81 248 TRP A CA 1
ATOM 1880 C C . TRP A 1 248 ? -7.386 -16.221 -8.767 1.00 80.81 248 TRP A C 1
ATOM 1882 O O . TRP A 1 248 ? -8.574 -16.333 -8.463 1.00 80.81 248 TRP A O 1
ATOM 1892 N N . ARG A 1 249 ? -6.441 -16.936 -8.142 1.00 76.94 249 ARG A N 1
ATOM 1893 C CA . ARG A 1 249 ? -6.762 -17.948 -7.118 1.00 76.94 249 ARG A CA 1
ATOM 1894 C C . ARG A 1 249 ? -7.399 -17.334 -5.856 1.00 76.94 249 ARG A C 1
ATOM 1896 O O . ARG A 1 249 ? -8.476 -17.808 -5.474 1.00 76.94 249 ARG A O 1
ATOM 1903 N N . PRO A 1 250 ? -6.813 -16.300 -5.215 1.00 79.06 250 PRO A N 1
ATOM 1904 C CA . PRO A 1 250 ? -7.475 -15.584 -4.124 1.00 79.06 250 PRO A CA 1
ATOM 1905 C C . PRO A 1 250 ? -8.846 -15.007 -4.500 1.00 79.06 250 PRO A C 1
ATOM 1907 O O . PRO A 1 250 ? -9.800 -15.171 -3.741 1.00 79.06 250 PRO A O 1
ATOM 1910 N N . LEU A 1 251 ? -8.973 -14.387 -5.680 1.00 78.25 251 LEU A N 1
ATOM 1911 C CA . LEU A 1 251 ? -10.231 -13.789 -6.144 1.00 78.25 251 LEU A CA 1
ATOM 1912 C C . LEU A 1 251 ? -11.350 -14.825 -6.281 1.00 78.25 251 LEU A C 1
ATOM 1914 O O . LEU A 1 251 ? -12.455 -14.616 -5.784 1.00 78.25 251 LEU A O 1
ATOM 1918 N N . MET A 1 252 ? -11.054 -15.973 -6.889 1.00 77.56 252 MET A N 1
ATOM 1919 C CA . MET A 1 252 ? -12.027 -17.057 -7.026 1.00 77.56 252 MET A CA 1
ATOM 1920 C C . MET A 1 252 ? -12.435 -17.648 -5.671 1.00 77.56 252 MET A C 1
ATOM 1922 O O . MET A 1 252 ? -13.606 -17.966 -5.468 1.00 77.56 252 MET A O 1
ATOM 1926 N N . THR A 1 253 ? -11.488 -17.741 -4.730 1.00 77.06 253 THR A N 1
ATOM 1927 C CA . THR A 1 253 ? -11.757 -18.205 -3.358 1.00 77.06 253 THR A CA 1
ATOM 1928 C C . THR A 1 253 ? -12.738 -17.271 -2.644 1.00 77.06 253 THR A C 1
ATOM 1930 O O . THR A 1 253 ? -13.658 -17.737 -1.976 1.00 77.06 253 THR A O 1
ATOM 1933 N N . LEU A 1 254 ? -12.589 -15.954 -2.824 1.00 72.94 254 LEU A N 1
ATOM 1934 C CA . LEU A 1 254 ? -13.498 -14.957 -2.248 1.00 72.94 254 LEU A CA 1
ATOM 1935 C C . LEU A 1 254 ? -14.869 -14.924 -2.922 1.00 72.94 254 LEU A C 1
ATOM 1937 O O . LEU A 1 254 ? -15.864 -14.654 -2.258 1.00 72.94 254 LEU A O 1
ATOM 1941 N N . GLY A 1 255 ? -14.940 -15.230 -4.218 1.00 69.56 255 GLY A N 1
ATOM 1942 C CA . GLY A 1 255 ? -16.202 -15.335 -4.952 1.00 69.56 255 GLY A CA 1
ATOM 1943 C C . GLY A 1 255 ? -17.065 -16.543 -4.565 1.00 69.56 255 GLY A C 1
ATOM 1944 O O . GLY A 1 255 ? -18.108 -16.750 -5.179 1.00 69.56 255 GLY A O 1
ATOM 1945 N N . GLY A 1 256 ? -16.634 -17.373 -3.605 1.00 69.38 256 GLY A N 1
ATOM 1946 C CA . GLY A 1 256 ? -17.317 -18.620 -3.240 1.00 69.38 256 GLY A CA 1
ATOM 1947 C C . GLY A 1 256 ? -17.242 -19.696 -4.329 1.00 69.38 256 GLY A C 1
ATOM 1948 O O . GLY A 1 256 ? -17.881 -20.742 -4.221 1.00 69.38 256 GLY A O 1
ATOM 1949 N N . GLY A 1 257 ? -16.457 -19.458 -5.383 1.00 67.94 257 GLY A N 1
ATOM 1950 C CA . GLY A 1 257 ? -16.229 -20.423 -6.440 1.00 67.94 257 GLY A CA 1
ATOM 1951 C C . GLY A 1 257 ? -15.281 -21.501 -5.939 1.00 67.94 257 GLY A C 1
ATOM 1952 O O . GLY A 1 257 ? -14.101 -21.239 -5.707 1.00 67.94 257 GLY A O 1
ATOM 1953 N N . HIS A 1 258 ? -15.764 -22.737 -5.811 1.00 60.31 258 HIS A N 1
ATOM 1954 C CA . HIS A 1 258 ? -14.866 -23.878 -5.680 1.00 60.31 258 HIS A CA 1
ATOM 1955 C C . HIS A 1 258 ? -14.020 -23.975 -6.955 1.00 60.31 258 HIS A C 1
ATOM 1957 O O . HIS A 1 258 ? -14.468 -24.477 -7.987 1.00 60.31 258 HIS A O 1
ATOM 1963 N N . VAL A 1 259 ? -12.781 -23.480 -6.893 1.00 54.09 259 VAL A N 1
ATOM 1964 C CA . VAL A 1 259 ? -11.803 -23.695 -7.957 1.00 54.09 259 VAL A CA 1
ATOM 1965 C C . VAL A 1 259 ? -11.471 -25.175 -7.949 1.00 54.09 259 VAL A C 1
ATOM 1967 O O . VAL A 1 259 ? -10.709 -25.657 -7.114 1.00 54.09 259 VAL A O 1
ATOM 1970 N N . ASN A 1 260 ? -12.054 -25.910 -8.888 1.00 52.34 260 ASN A N 1
ATOM 1971 C CA . ASN A 1 260 ? -11.566 -27.235 -9.220 1.00 52.34 260 ASN A CA 1
ATOM 1972 C C . ASN A 1 260 ? -10.122 -27.032 -9.724 1.00 52.34 260 ASN A C 1
ATOM 1974 O O . ASN A 1 260 ? -9.954 -26.311 -10.710 1.00 52.34 260 ASN A O 1
ATOM 1978 N N . PRO A 1 261 ? -9.078 -27.580 -9.071 1.00 49.09 261 PRO A N 1
ATOM 1979 C CA . PRO A 1 261 ? -7.671 -27.241 -9.319 1.00 49.09 261 PRO A CA 1
ATOM 1980 C C . PRO A 1 261 ? -7.138 -27.853 -10.621 1.00 49.09 261 PRO A C 1
ATOM 1982 O O . PRO A 1 261 ? -6.015 -28.351 -10.687 1.00 49.09 261 PRO A O 1
ATOM 1985 N N . ARG A 1 262 ? -7.941 -27.848 -11.687 1.00 44.72 262 ARG A N 1
ATOM 1986 C CA . ARG A 1 262 ? -7.449 -28.188 -13.008 1.00 44.72 262 ARG A CA 1
ATOM 1987 C C . ARG A 1 262 ? -6.574 -27.021 -13.459 1.00 44.72 262 ARG A C 1
ATOM 1989 O O . ARG A 1 262 ? -7.095 -25.914 -13.586 1.00 44.72 262 ARG A O 1
ATOM 1996 N N . PRO A 1 263 ? -5.264 -27.234 -13.679 1.00 44.78 263 PRO A N 1
ATOM 1997 C CA . PRO A 1 263 ? -4.444 -26.216 -14.310 1.00 44.78 263 PRO A CA 1
ATOM 1998 C C . PRO A 1 263 ? -5.126 -25.859 -15.626 1.00 44.78 263 PRO A C 1
ATOM 2000 O O . PRO A 1 263 ? -5.562 -26.766 -16.346 1.00 44.78 263 PRO A O 1
ATOM 2003 N N . TYR A 1 264 ? -5.263 -24.563 -15.907 1.00 45.41 264 TYR A N 1
ATOM 2004 C CA . TYR A 1 264 ? -5.647 -24.088 -17.226 1.00 45.41 264 TYR A CA 1
ATOM 2005 C C . TYR A 1 264 ? -4.659 -24.706 -18.216 1.00 45.41 264 TYR A C 1
ATOM 2007 O O . TYR A 1 264 ? -3.542 -24.230 -18.405 1.00 45.41 264 TYR A O 1
ATOM 2015 N N . LYS A 1 265 ? -5.036 -25.843 -18.809 1.00 40.09 265 LYS A N 1
ATOM 2016 C CA . LYS A 1 265 ? -4.422 -26.307 -20.041 1.00 40.09 265 LYS A CA 1
ATOM 2017 C C . LYS A 1 265 ? -4.660 -25.153 -20.991 1.00 40.09 265 LYS A C 1
ATOM 2019 O O . LYS A 1 265 ? -5.823 -24.855 -21.261 1.00 40.09 265 LYS A O 1
ATOM 2024 N N . SER A 1 266 ? -3.565 -24.502 -21.389 1.00 39.81 266 SER A N 1
ATOM 2025 C CA . SER A 1 266 ? -3.511 -23.503 -22.451 1.00 39.81 266 SER A CA 1
ATOM 2026 C C . SER A 1 266 ? -4.629 -23.794 -23.440 1.00 39.81 266 SER A C 1
ATOM 2028 O O . SER A 1 266 ? -4.698 -24.899 -23.993 1.00 39.81 266 SER A O 1
ATOM 2030 N N . MET A 1 267 ? -5.577 -22.863 -23.515 1.00 34.22 267 MET A N 1
ATOM 2031 C CA . MET A 1 267 ? -6.753 -22.957 -24.360 1.00 34.22 267 MET A CA 1
ATOM 2032 C C . MET A 1 267 ? -6.244 -22.931 -25.803 1.00 34.22 267 MET A C 1
ATOM 2034 O O . MET A 1 267 ? -6.182 -21.892 -26.449 1.00 34.22 267 MET A O 1
ATOM 2038 N N . SER A 1 268 ? -5.812 -24.081 -26.321 1.00 33.00 268 SER A N 1
ATOM 2039 C CA . SER A 1 268 ? -5.716 -24.269 -27.755 1.00 33.00 268 SER A CA 1
ATOM 2040 C C . SER A 1 268 ? -7.141 -24.092 -28.254 1.00 33.00 268 SER A C 1
ATOM 2042 O O . SER A 1 268 ? -8.015 -24.873 -27.866 1.00 33.00 268 SER A O 1
ATOM 2044 N N . ILE A 1 269 ? -7.379 -23.045 -29.039 1.00 33.41 269 ILE A N 1
ATOM 2045 C CA . ILE A 1 269 ? -8.651 -22.779 -29.706 1.00 33.41 269 ILE A CA 1
ATOM 2046 C C . ILE A 1 269 ? -8.939 -23.984 -30.608 1.00 33.41 269 ILE A C 1
ATOM 2048 O O . ILE A 1 269 ? -8.524 -24.047 -31.761 1.00 33.41 269 ILE A O 1
ATOM 2052 N N . ILE A 1 270 ? -9.606 -24.994 -30.058 1.00 37.09 270 ILE A N 1
ATOM 2053 C CA . ILE A 1 270 ? -10.202 -26.081 -30.817 1.00 37.09 270 ILE A CA 1
ATOM 2054 C C . ILE A 1 270 ? -11.670 -25.713 -30.916 1.00 37.09 270 ILE A C 1
ATOM 2056 O O . ILE A 1 270 ? -12.449 -25.909 -29.986 1.00 37.09 270 ILE A O 1
ATOM 2060 N N . SER A 1 271 ? -12.023 -25.139 -32.063 1.00 38.44 271 SER A N 1
ATOM 2061 C CA . SER A 1 271 ? -13.406 -24.945 -32.473 1.00 38.44 271 SER A CA 1
ATOM 2062 C C . SER A 1 271 ? -14.113 -26.303 -32.473 1.00 38.44 271 SER A C 1
ATOM 2064 O O . SER A 1 271 ? -13.755 -27.201 -33.239 1.00 38.44 271 SER A O 1
ATOM 2066 N N . ARG A 1 272 ? -15.091 -26.484 -31.582 1.00 36.34 272 ARG A N 1
ATOM 2067 C CA . ARG A 1 272 ? -16.015 -27.621 -31.618 1.00 36.34 272 ARG A CA 1
ATOM 2068 C C . ARG A 1 272 ? -17.429 -27.151 -31.313 1.00 36.34 272 ARG A C 1
ATOM 2070 O O . ARG A 1 272 ? -17.773 -26.854 -30.176 1.00 36.34 272 ARG A O 1
ATOM 2077 N N . ASN A 1 273 ? -18.237 -27.137 -32.369 1.00 42.12 273 ASN A N 1
ATOM 2078 C CA . ASN A 1 273 ? -19.690 -27.185 -32.298 1.00 42.12 273 ASN A CA 1
ATOM 2079 C C . ASN A 1 273 ? -20.111 -28.479 -31.588 1.00 42.12 273 ASN A C 1
ATOM 2081 O O . ASN A 1 273 ? -19.681 -29.563 -31.987 1.00 42.12 273 ASN A O 1
ATOM 2085 N N . GLY A 1 274 ? -20.962 -28.375 -30.573 1.00 39.12 274 GLY A N 1
ATOM 2086 C CA . GLY A 1 274 ? -21.563 -29.537 -29.927 1.00 39.12 274 GLY A CA 1
ATOM 2087 C C . GLY A 1 274 ? -22.479 -29.133 -28.785 1.00 39.12 274 GLY A C 1
ATOM 2088 O O . GLY A 1 274 ? -22.010 -28.780 -27.709 1.00 39.12 274 GLY A O 1
ATOM 2089 N N . SER A 1 275 ? -23.781 -29.172 -29.056 1.00 55.47 275 SER A N 1
ATOM 2090 C CA . SER A 1 275 ? -24.857 -29.156 -28.071 1.00 55.47 275 SER A CA 1
ATOM 2091 C C . SER A 1 275 ? -24.686 -30.304 -27.081 1.00 55.47 275 SER A C 1
ATOM 2093 O O . SER A 1 275 ? -24.522 -31.430 -27.534 1.00 55.47 275 SER A O 1
ATOM 2095 N N . ASP A 1 276 ? -24.773 -30.038 -25.780 1.00 48.97 276 ASP A N 1
ATOM 2096 C CA . ASP A 1 276 ? -25.520 -30.889 -24.848 1.00 48.97 276 ASP A CA 1
ATOM 2097 C C . ASP A 1 276 ? -25.652 -30.209 -23.482 1.00 48.97 276 ASP A C 1
ATOM 2099 O O . ASP A 1 276 ? -24.723 -29.586 -22.965 1.00 48.97 276 ASP A O 1
ATOM 2103 N N . GLY A 1 277 ? -26.867 -30.275 -22.939 1.00 52.47 277 GLY A N 1
ATOM 2104 C CA . GLY A 1 277 ? -27.263 -29.627 -21.698 1.00 52.47 277 GLY A CA 1
ATOM 2105 C C . GLY A 1 277 ? -26.704 -30.332 -20.465 1.00 52.47 277 GLY A C 1
ATOM 2106 O O . GLY A 1 277 ? -26.941 -31.520 -20.261 1.00 52.47 277 GLY A O 1
ATOM 2107 N N . CYS A 1 278 ? -26.042 -29.561 -19.602 1.00 36.31 278 CYS A N 1
ATOM 2108 C CA . CYS A 1 278 ? -25.771 -29.940 -18.218 1.00 36.31 278 CYS A CA 1
ATOM 2109 C C . CYS A 1 278 ? -26.616 -29.076 -17.269 1.00 36.31 278 CYS A C 1
ATOM 2111 O O . CYS A 1 278 ? -26.766 -27.875 -17.514 1.00 36.31 278 CYS A O 1
ATOM 2113 N N . PRO A 1 279 ? -27.174 -29.660 -16.194 1.00 40.50 279 PRO A N 1
ATOM 2114 C CA . PRO A 1 279 ? -27.984 -28.931 -15.231 1.00 40.50 279 PRO A CA 1
ATOM 2115 C C . PRO A 1 279 ? -27.097 -28.027 -14.362 1.00 40.50 279 PRO A C 1
ATOM 2117 O O . PRO A 1 279 ? -26.002 -28.412 -13.955 1.00 40.50 279 PRO A O 1
ATOM 2120 N N . LEU A 1 280 ? -27.580 -26.812 -14.098 1.00 32.28 280 LEU A N 1
ATOM 2121 C CA . LEU A 1 280 ? -26.965 -25.854 -13.181 1.00 32.28 280 LEU A CA 1
ATOM 2122 C C . LEU A 1 280 ? -27.074 -26.369 -11.739 1.00 32.28 280 LEU A C 1
ATOM 2124 O O . LEU A 1 280 ? -28.154 -26.334 -11.145 1.00 32.28 280 LEU A O 1
ATOM 2128 N N . ASP A 1 281 ? -25.950 -26.799 -11.168 1.00 29.67 281 ASP A N 1
ATOM 2129 C CA . ASP A 1 281 ? -25.823 -26.996 -9.725 1.00 29.67 281 ASP A CA 1
ATOM 2130 C C . ASP A 1 281 ? -25.966 -25.639 -9.027 1.00 29.67 281 ASP A C 1
ATOM 2132 O O . ASP A 1 281 ? -25.136 -24.737 -9.156 1.00 29.67 281 ASP A O 1
ATOM 2136 N N . THR A 1 282 ? -27.073 -25.481 -8.305 1.00 30.00 282 THR A N 1
ATOM 2137 C CA . THR A 1 282 ? -27.351 -24.285 -7.510 1.00 30.00 282 THR A CA 1
ATOM 2138 C C . THR A 1 282 ? -26.577 -24.403 -6.203 1.00 30.00 282 THR A C 1
ATOM 2140 O O . THR A 1 282 ? -26.981 -25.121 -5.289 1.00 30.00 282 THR A O 1
ATOM 2143 N N . ILE A 1 283 ? -25.432 -23.726 -6.127 1.00 32.59 283 ILE A N 1
ATOM 2144 C CA . ILE A 1 283 ? -24.634 -23.637 -4.904 1.00 32.59 283 ILE A CA 1
ATOM 2145 C C . ILE A 1 283 ? -25.398 -22.756 -3.910 1.00 32.59 283 ILE A C 1
ATOM 2147 O O . ILE A 1 283 ? -25.590 -21.562 -4.134 1.00 32.59 283 ILE A O 1
ATOM 2151 N N . VAL A 1 284 ? -25.850 -23.363 -2.812 1.00 29.73 284 VAL A N 1
ATOM 2152 C CA . VAL A 1 284 ? -26.446 -22.664 -1.669 1.00 29.73 284 VAL A CA 1
ATOM 2153 C C . VAL A 1 284 ? -25.319 -21.960 -0.918 1.00 29.73 284 VAL A C 1
ATOM 2155 O O . VAL A 1 284 ? -24.557 -22.593 -0.191 1.00 29.73 284 VAL A O 1
ATOM 2158 N N . THR A 1 285 ? -25.176 -20.654 -1.124 1.00 34.31 285 THR A N 1
ATOM 2159 C CA . THR A 1 285 ? -24.258 -19.818 -0.344 1.00 34.31 285 THR A CA 1
ATOM 2160 C C . THR A 1 285 ? -24.863 -19.526 1.029 1.00 34.31 285 THR A C 1
ATOM 2162 O O . THR A 1 285 ? -25.998 -19.058 1.108 1.00 34.31 285 THR A O 1
ATOM 2165 N N . GLU A 1 286 ? -24.105 -19.788 2.098 1.00 42.22 286 GLU A N 1
ATOM 2166 C CA . GLU A 1 286 ? -24.414 -19.358 3.469 1.00 42.22 286 GLU A CA 1
ATOM 2167 C C . GLU A 1 286 ? -24.769 -17.860 3.505 1.00 42.22 286 GLU A C 1
ATOM 2169 O O . GLU A 1 286 ? -24.094 -17.033 2.882 1.00 42.22 286 GLU A O 1
ATOM 2174 N N . GLU A 1 287 ? -25.838 -17.529 4.235 1.00 40.38 287 GLU A N 1
ATOM 2175 C CA . GLU A 1 287 ? -26.456 -16.203 4.352 1.00 40.38 287 GLU A CA 1
ATOM 2176 C C . GLU A 1 287 ? -25.517 -15.223 5.084 1.00 40.38 287 GLU A C 1
ATOM 2178 O O . GLU A 1 287 ? -25.639 -14.926 6.271 1.00 40.38 287 GLU A O 1
ATOM 2183 N N . THR A 1 288 ? -24.500 -14.762 4.365 1.00 49.81 288 THR A N 1
ATOM 2184 C CA . THR A 1 288 ? -23.612 -13.672 4.763 1.00 49.81 288 THR A CA 1
ATOM 2185 C C . THR A 1 288 ? -24.256 -12.335 4.396 1.00 49.81 288 THR A C 1
ATOM 2187 O O . THR A 1 288 ? -24.964 -12.231 3.398 1.00 49.81 288 THR A O 1
ATOM 2190 N N . ASP A 1 289 ? -24.031 -11.315 5.230 1.00 56.19 289 ASP A N 1
ATOM 2191 C CA . ASP A 1 289 ? -24.642 -9.979 5.154 1.00 56.19 289 ASP A CA 1
ATOM 2192 C C . ASP A 1 289 ? -24.736 -9.442 3.705 1.00 56.19 289 ASP A C 1
ATOM 2194 O O . ASP A 1 289 ? -23.731 -9.070 3.088 1.00 56.19 289 ASP A O 1
ATOM 2198 N N . GLU A 1 290 ? -25.959 -9.406 3.151 1.00 62.66 290 GLU A N 1
ATOM 2199 C CA . GLU A 1 290 ? -26.236 -9.109 1.736 1.00 62.66 290 GLU A CA 1
ATOM 2200 C C . GLU A 1 290 ? -25.626 -7.786 1.245 1.00 62.66 290 GLU A C 1
ATOM 2202 O O . GLU A 1 290 ? -25.465 -7.578 0.040 1.00 62.66 290 GLU A O 1
ATOM 2207 N N . ARG A 1 291 ? -25.354 -6.826 2.138 1.00 59.59 291 ARG A N 1
ATOM 2208 C CA . ARG A 1 291 ? -24.751 -5.541 1.750 1.00 59.59 291 ARG A CA 1
ATOM 2209 C C . ARG A 1 291 ? -23.265 -5.665 1.457 1.00 59.59 291 ARG A C 1
ATOM 2211 O O . ARG A 1 291 ? -22.823 -5.190 0.411 1.00 59.59 291 ARG A O 1
ATOM 2218 N N . VAL A 1 292 ? -22.527 -6.321 2.349 1.00 58.72 292 VAL A N 1
ATOM 2219 C CA . VAL A 1 292 ? -21.088 -6.562 2.183 1.00 58.72 292 VAL A CA 1
ATOM 2220 C C . VAL A 1 292 ? -20.860 -7.402 0.933 1.00 58.72 292 VAL A C 1
ATOM 2222 O O . VAL A 1 292 ? -20.015 -7.065 0.104 1.00 58.72 292 VAL A O 1
ATOM 2225 N N . ASN A 1 293 ? -21.700 -8.423 0.743 1.00 64.56 293 ASN A N 1
ATOM 2226 C CA . ASN A 1 293 ? -21.637 -9.274 -0.435 1.00 64.56 293 ASN A CA 1
ATOM 2227 C C . ASN A 1 293 ? -21.891 -8.459 -1.718 1.00 64.56 293 ASN A C 1
ATOM 2229 O O . ASN A 1 293 ? -21.094 -8.500 -2.642 1.00 64.56 293 ASN A O 1
ATOM 2233 N N . ARG A 1 294 ? -22.901 -7.575 -1.748 1.00 71.81 294 ARG A N 1
ATOM 2234 C CA . ARG A 1 294 ? -23.171 -6.719 -2.922 1.00 71.81 294 ARG A CA 1
ATOM 2235 C C . ARG A 1 294 ? -22.054 -5.735 -3.279 1.00 71.81 294 ARG A C 1
ATOM 2237 O O . ARG A 1 294 ? -21.890 -5.435 -4.463 1.00 71.81 294 ARG A O 1
ATOM 2244 N N . SER A 1 295 ? -21.343 -5.161 -2.306 1.00 68.62 295 SER A N 1
ATOM 2245 C CA . SER A 1 295 ? -20.222 -4.246 -2.591 1.00 68.62 295 SER A CA 1
ATOM 2246 C C . SER A 1 295 ? -19.023 -5.024 -3.137 1.00 68.62 295 SER A C 1
ATOM 2248 O O . SER A 1 295 ? -18.534 -4.725 -4.229 1.00 68.62 295 SER A O 1
ATOM 2250 N N . LEU A 1 296 ? -18.661 -6.115 -2.454 1.00 71.12 296 LEU A N 1
ATOM 2251 C CA . LEU A 1 296 ? -17.583 -7.009 -2.861 1.00 71.12 296 LEU A CA 1
ATOM 2252 C C . LEU A 1 296 ? -17.839 -7.623 -4.243 1.00 71.12 296 LEU A C 1
ATOM 2254 O O . LEU A 1 296 ? -16.967 -7.555 -5.100 1.00 71.12 296 LEU A O 1
ATOM 2258 N N . THR A 1 297 ? -19.039 -8.153 -4.504 1.00 71.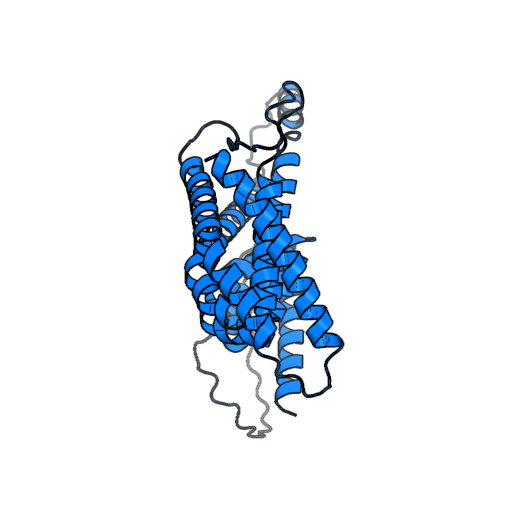44 297 THR A N 1
ATOM 2259 C CA . THR A 1 297 ? -19.404 -8.727 -5.808 1.00 71.44 297 THR A CA 1
ATOM 2260 C C . THR A 1 297 ? -19.334 -7.684 -6.919 1.00 71.44 297 THR A C 1
ATOM 2262 O O . THR A 1 297 ? -18.823 -7.985 -7.992 1.00 71.44 297 THR A O 1
ATOM 2265 N N . ARG A 1 298 ? -19.800 -6.446 -6.687 1.00 76.81 298 ARG A N 1
ATOM 2266 C CA . ARG A 1 298 ? -19.724 -5.380 -7.704 1.00 76.81 298 ARG A CA 1
ATOM 2267 C C . ARG A 1 298 ? -18.282 -5.020 -8.044 1.00 76.81 298 ARG A C 1
ATOM 2269 O O . ARG A 1 298 ? -17.953 -4.956 -9.227 1.00 76.81 298 ARG A O 1
ATOM 2276 N N . ARG A 1 299 ? -17.423 -4.828 -7.037 1.00 77.25 299 ARG A N 1
ATOM 2277 C CA . ARG A 1 299 ? -16.000 -4.537 -7.268 1.00 77.25 299 ARG A CA 1
ATOM 2278 C C . ARG A 1 299 ? -15.280 -5.732 -7.892 1.00 77.25 299 ARG A C 1
ATOM 2280 O O . ARG A 1 299 ? -14.541 -5.548 -8.848 1.00 77.25 299 ARG A O 1
ATOM 2287 N N . ALA A 1 300 ? -15.552 -6.954 -7.436 1.00 73.62 300 ALA A N 1
ATOM 2288 C CA . ALA A 1 300 ? -14.986 -8.173 -8.014 1.00 73.62 300 ALA A CA 1
ATOM 2289 C C . ALA A 1 300 ? -15.379 -8.347 -9.489 1.00 73.62 300 ALA A C 1
ATOM 2291 O O . ALA A 1 300 ? -14.523 -8.649 -10.311 1.00 73.62 300 ALA A O 1
ATOM 2292 N N . LEU A 1 301 ? -16.642 -8.093 -9.852 1.00 71.69 301 LEU A N 1
ATOM 2293 C CA . LEU A 1 301 ? -17.088 -8.091 -11.249 1.00 71.69 301 LEU A CA 1
ATOM 2294 C C . LEU A 1 301 ? -16.363 -7.023 -12.078 1.00 71.69 301 LEU A C 1
ATOM 2296 O O . LEU A 1 301 ? -15.905 -7.321 -13.178 1.00 71.69 301 LEU A O 1
ATOM 2300 N N . GLY A 1 302 ? -16.215 -5.807 -11.543 1.00 74.25 302 GLY A N 1
ATOM 2301 C CA . GLY A 1 302 ? -15.446 -4.741 -12.190 1.00 74.25 302 GLY A CA 1
ATOM 2302 C C . GLY A 1 302 ? -13.978 -5.121 -12.410 1.00 74.25 302 GLY A C 1
ATOM 2303 O O . GLY A 1 302 ? -13.441 -4.909 -13.494 1.00 74.25 302 GLY A O 1
ATOM 2304 N N . LEU A 1 303 ? -13.351 -5.757 -11.418 1.00 74.81 303 LEU A N 1
ATOM 2305 C CA . LEU A 1 303 ? -11.972 -6.240 -11.491 1.00 74.81 303 LEU A CA 1
ATOM 2306 C C . LEU A 1 303 ? -11.809 -7.403 -12.476 1.00 74.81 303 LEU A C 1
ATOM 2308 O O . LEU A 1 303 ? -10.827 -7.434 -13.210 1.00 74.81 303 LEU A O 1
ATOM 2312 N N . MET A 1 304 ? -12.771 -8.327 -12.545 1.00 74.25 304 MET A N 1
ATOM 2313 C CA . MET A 1 304 ? -12.764 -9.398 -13.547 1.00 74.25 304 MET A CA 1
ATOM 2314 C C . MET A 1 304 ? -12.915 -8.843 -14.966 1.00 74.25 304 MET A C 1
ATOM 2316 O O . MET A 1 304 ? -12.221 -9.299 -15.871 1.00 74.25 304 MET A O 1
ATOM 2320 N N . HIS A 1 305 ? -13.770 -7.835 -15.167 1.00 72.44 305 HIS A N 1
ATOM 2321 C CA . HIS A 1 305 ? -13.884 -7.155 -16.457 1.00 72.44 305 HIS A CA 1
ATOM 2322 C C . HIS A 1 305 ? -12.581 -6.432 -16.824 1.00 72.44 305 HIS A C 1
ATOM 2324 O O . HIS A 1 305 ? -12.112 -6.542 -17.952 1.00 72.44 305 HIS A O 1
ATOM 2330 N N . PHE A 1 306 ? -11.967 -5.731 -15.867 1.00 74.94 306 PHE A N 1
ATOM 2331 C CA . PHE A 1 306 ? -10.671 -5.077 -16.056 1.00 74.94 306 PHE A CA 1
ATOM 2332 C C . PHE A 1 306 ? -9.566 -6.081 -16.421 1.00 74.94 306 PHE A C 1
ATOM 2334 O O . PHE A 1 306 ? -8.843 -5.862 -17.390 1.00 74.94 306 PHE A O 1
ATOM 2341 N N . ALA A 1 307 ? -9.479 -7.210 -15.709 1.00 71.00 307 ALA A N 1
ATOM 2342 C CA . ALA A 1 307 ? -8.544 -8.288 -16.025 1.00 71.00 307 ALA A CA 1
ATOM 2343 C C . ALA A 1 307 ? -8.784 -8.860 -17.432 1.00 71.00 307 ALA A C 1
ATOM 2345 O O . ALA A 1 307 ? -7.829 -9.067 -18.175 1.00 71.00 307 ALA A O 1
ATOM 2346 N N . GLY A 1 308 ? -10.048 -9.052 -17.828 1.00 68.88 308 GLY A N 1
ATOM 2347 C CA . GLY A 1 308 ? -10.411 -9.468 -19.185 1.00 68.88 308 GLY A CA 1
ATOM 2348 C C . GLY A 1 308 ? -9.892 -8.500 -20.250 1.00 68.88 308 GLY A C 1
ATOM 2349 O O . GLY A 1 308 ? -9.235 -8.919 -21.199 1.00 68.88 308 GLY A O 1
ATOM 2350 N N . SER A 1 309 ? -10.105 -7.197 -20.050 1.00 73.25 309 SER A N 1
ATOM 2351 C CA . SER A 1 309 ? -9.625 -6.150 -20.960 1.00 73.25 309 SER A CA 1
ATOM 2352 C C . SER A 1 309 ? -8.094 -6.062 -21.033 1.00 73.25 309 SER A C 1
ATOM 2354 O O . SER A 1 309 ? -7.557 -5.815 -22.109 1.00 73.25 309 SER A O 1
ATOM 2356 N N . LEU A 1 310 ? -7.373 -6.292 -19.928 1.00 68.62 310 LEU A N 1
ATOM 2357 C CA . LEU A 1 310 ? -5.906 -6.380 -19.942 1.00 68.62 310 LEU A CA 1
ATOM 2358 C C . LEU A 1 310 ? -5.409 -7.580 -20.755 1.00 68.62 310 LEU A C 1
ATOM 2360 O O . LEU A 1 310 ? -4.471 -7.444 -21.537 1.00 68.62 310 LEU A O 1
ATOM 2364 N N . ILE A 1 311 ? -6.047 -8.743 -20.602 1.00 68.75 311 ILE A N 1
ATOM 2365 C CA . ILE A 1 311 ? -5.692 -9.952 -21.356 1.00 68.75 311 ILE A CA 1
ATOM 2366 C C . ILE A 1 311 ? -5.891 -9.722 -22.860 1.00 68.75 311 ILE A C 1
ATOM 2368 O O . ILE A 1 311 ? -5.024 -10.084 -23.653 1.00 68.75 311 ILE A O 1
ATOM 2372 N N . GLU A 1 312 ? -6.989 -9.074 -23.259 1.00 69.19 312 GLU A N 1
ATOM 2373 C CA . GLU A 1 312 ? -7.235 -8.724 -24.664 1.00 69.19 312 GLU A CA 1
ATOM 2374 C C . GLU A 1 312 ? -6.162 -7.783 -25.230 1.00 69.19 312 GLU A C 1
ATOM 2376 O O . GLU A 1 312 ? -5.738 -7.968 -26.367 1.00 69.19 312 GLU A O 1
ATOM 2381 N N . GLN A 1 313 ? -5.675 -6.819 -24.441 1.00 70.50 313 GLN A N 1
ATOM 2382 C CA . GLN A 1 313 ? -4.622 -5.890 -24.870 1.00 70.50 313 GLN A CA 1
ATOM 2383 C C . GLN A 1 313 ? -3.243 -6.541 -25.026 1.00 70.50 313 GLN A C 1
ATOM 2385 O O . GLN A 1 313 ? -2.444 -6.056 -25.816 1.00 70.50 313 GLN A O 1
ATOM 2390 N N . VAL A 1 314 ? -2.943 -7.608 -24.279 1.00 62.09 314 VAL A N 1
ATOM 2391 C CA . VAL A 1 314 ? -1.645 -8.308 -24.359 1.00 62.09 314 VAL A CA 1
ATOM 2392 C C . VAL A 1 314 ? -1.613 -9.332 -25.502 1.00 62.09 314 VAL A C 1
ATOM 2394 O O . VAL A 1 314 ? -0.539 -9.677 -25.990 1.00 62.09 314 VAL A O 1
ATOM 2397 N N . ILE A 1 315 ? -2.774 -9.846 -25.921 1.00 59.66 315 ILE A N 1
ATOM 2398 C CA . ILE A 1 315 ? -2.884 -10.877 -26.968 1.00 59.66 315 ILE A CA 1
ATOM 2399 C C . ILE A 1 315 ? -2.865 -10.284 -28.393 1.00 59.66 315 ILE A C 1
ATOM 2401 O O . ILE A 1 315 ? -2.597 -11.022 -29.345 1.00 59.66 315 ILE A O 1
ATOM 2405 N N . VAL A 1 316 ? -3.124 -8.982 -28.552 1.00 48.88 316 VAL A N 1
ATOM 2406 C CA . VAL A 1 316 ? -3.101 -8.255 -29.841 1.00 48.88 316 VAL A CA 1
ATOM 2407 C C . VAL A 1 316 ? -1.739 -7.617 -30.086 1.00 48.88 316 VAL A C 1
ATOM 2409 O O . VAL A 1 316 ? -1.244 -7.751 -31.229 1.00 48.88 316 VAL A O 1
#

Foldseek 3Di:
DQVLQVPVVVLLVVLVVLLVVLVVCVVVDPDDDDNPDSLVVSLVSCVVCLVVLLVVLVVVLVQVVVPVPDPDDDDDRDDDYNPPPDPDDDDDDDPLVVLLVSLLSLLSSLLSNFPSCLVVCVPRVVVSLLSLLQVVLVVVVVVLVVVVVVVPPDPPPPDDDPVVVVVVVPPPPPPPPVVVVSSLSSLLSSLVSLLSQLQRPRSVLSCLVCLLSLLLSLLSQCLDPPRSVVSSLSNLLSSLLSPVPSNPVVLCVVVVHPPPPDPPPPCPPDDDDDDDDDDDDDDDDDDRPVSSVVSSVVSSVVSVVSSVVSVVVVVD